Protein AF-0000000083276091 (afdb_homodimer)

Sequence (208 aa):
MHLFKDAKLWWRSRYIDIQEERCPIDIWDVLKKELRSQLFSENVEILARRKLRELKHNGNIREYVKQFARLMLDIRDMLEKDKVFCFVEGLKPWAKTKLYEQRVMHLFKDAKLWWRSRYIDIQEERCPIDIWDVLKKELRSQLFSENVEILARRKLRELKHNGNIREYVKQFARLMLDIRDMLEKDKVFCFVEGLKPWAKTKLYEQRV

Secondary structure (DSSP, 8-state):
--TT--HHHHHHHHHHHHHTT-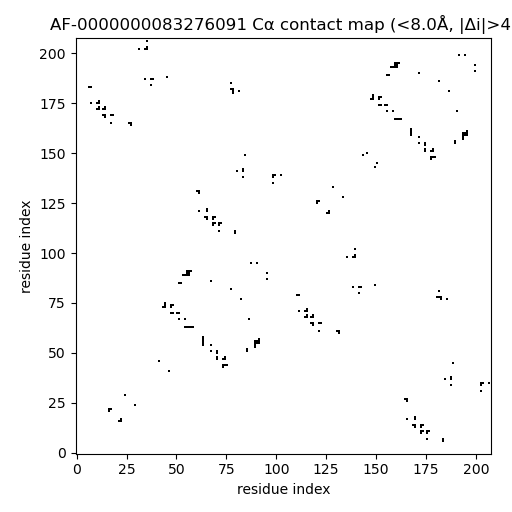--S-HHHHHHHHHHHH---S-HHHHHHHHHHH----S-HHHHHHHHHHHHHH--S--HHHHHHHHHHHS-HHHHHHHHHTT-/------HHHHHHHHHHHHHTT---S-HHHHHHHHHHTT---S-HHHHHHHHHHH----S-HHHHHHHHHHHHHH--S--HHHHHHHHHHHS-HHHHHHHHHTT-

Solvent-accessible surface area (backbone atoms only — not comparable to full-atom values): 12077 Å² total; per-residue (Å²): 130,79,75,78,57,59,66,77,46,49,40,47,52,49,31,52,32,56,74,64,68,61,56,83,57,61,64,62,63,56,46,44,58,59,45,50,76,61,56,60,72,88,40,73,43,54,56,36,51,50,50,50,73,66,46,59,47,82,71,56,63,66,58,38,52,42,53,51,18,53,41,54,70,54,45,84,83,73,54,64,70,56,53,50,49,49,54,55,70,20,42,39,70,71,59,45,48,53,53,58,52,66,72,104,130,79,74,80,55,60,69,75,48,49,40,49,52,49,31,52,32,56,73,65,67,62,56,85,57,62,63,61,62,55,46,44,60,60,44,52,76,61,56,61,70,88,39,72,43,55,54,34,51,52,52,51,72,66,44,60,47,83,72,57,64,68,58,38,52,41,54,50,18,54,40,53,69,53,44,84,85,72,55,64,70,57,53,50,49,49,54,57,70,21,42,38,68,70,60,44,49,52,53,59,52,67,71,103

Foldseek 3Di:
DPVVPPPPCVVVVVVVCVVVVVPPDDPVVVVVVVVVVVPDPPDLLVVLVVCLQVQADDDDPVVSVVSLVVSVVSHDDDDPVVSVVSSLVRYDPVVNCVVVVVVD/DPVVPDPVVVVVVVVVCVVVVVPPDDPVVVVCVNVVVVPDPPDLLVVLVVCLQVQADDDDVVVSVVSLVVSPVSHDDDDPVVSVVSSLVRYDPVVNCVVVVVVD

Radius of gyration: 18.94 Å; Cα contacts (8 Å, |Δi|>4): 144; chains: 2; bounding box: 36×56×44 Å

pLDDT: mean 80.2, std 14.57, range [27.88, 96.19]

Structure (mmCIF, N/CA/C/O backbone):
data_AF-0000000083276091-model_v1
#
loop_
_entity.id
_entity.type
_entity.pdbx_description
1 polymer 'Retrotransposon gag domain-containing protein'
#
loop_
_atom_site.group_PDB
_atom_site.id
_atom_site.type_symbol
_atom_site.label_atom_id
_atom_site.label_alt_id
_atom_site.label_comp_id
_atom_site.label_asym_id
_atom_site.label_entity_id
_atom_site.label_seq_id
_atom_site.pdbx_PDB_ins_code
_atom_site.Cartn_x
_atom_site.Cartn_y
_atom_site.Cartn_z
_atom_site.occupancy
_atom_site.B_iso_or_equiv
_atom_site.auth_seq_id
_atom_site.auth_comp_id
_atom_site.auth_asym_id
_atom_site.auth_atom_id
_atom_site.pdbx_PDB_model_num
ATOM 1 N N . MET A 1 1 ? 7.602 29.906 -8.688 1 28.53 1 MET A N 1
ATOM 2 C CA . MET A 1 1 ? 8.156 28.828 -7.875 1 28.53 1 MET A CA 1
ATOM 3 C C . MET A 1 1 ? 7.188 27.656 -7.789 1 28.53 1 MET A C 1
ATOM 5 O O . MET A 1 1 ? 6.027 27.828 -7.414 1 28.53 1 MET A O 1
ATOM 9 N N . HIS A 1 2 ? 7.074 26.844 -8.852 1 35.31 2 HIS A N 1
ATOM 10 C CA . HIS A 1 2 ? 6.223 25.688 -9.125 1 35.31 2 HIS A CA 1
ATOM 11 C C . HIS A 1 2 ? 6.238 24.719 -7.957 1 35.31 2 HIS A C 1
ATOM 13 O O . HIS A 1 2 ? 7.215 23.984 -7.762 1 35.31 2 HIS A O 1
ATOM 19 N N . LEU A 1 3 ? 5.836 25.078 -6.832 1 37.75 3 LEU A N 1
ATOM 20 C CA . LEU A 1 3 ? 5.707 24.469 -5.508 1 37.75 3 LEU A CA 1
ATOM 21 C C . LEU A 1 3 ? 5.148 23.062 -5.602 1 37.75 3 LEU A C 1
ATOM 23 O O . LEU A 1 3 ? 4.812 22.453 -4.586 1 37.75 3 LEU A O 1
ATOM 27 N N . PHE A 1 4 ? 4.605 22.875 -6.781 1 40.19 4 PHE A N 1
ATOM 28 C CA . PHE A 1 4 ? 4.047 21.531 -6.801 1 40.19 4 PHE A CA 1
ATOM 29 C C . PHE A 1 4 ? 5.133 20.484 -6.551 1 40.19 4 PHE A C 1
ATOM 31 O O . PHE A 1 4 ? 4.984 19.328 -6.93 1 40.19 4 PHE A O 1
ATOM 38 N N . LYS A 1 5 ? 6.426 20.891 -6.488 1 47.75 5 LYS A N 1
ATOM 39 C CA . LYS A 1 5 ? 7.629 20.062 -6.547 1 47.75 5 LYS A CA 1
ATOM 40 C C . LYS A 1 5 ? 7.43 18.75 -5.805 1 47.75 5 LYS A C 1
ATOM 42 O O . LYS A 1 5 ? 6.5 18.609 -5.008 1 47.75 5 LYS A O 1
ATOM 47 N N . ASP A 1 6 ? 8.453 17.906 -5.09 1 54.75 6 ASP A N 1
ATOM 48 C CA . ASP A 1 6 ? 8.625 16.469 -4.867 1 54.75 6 ASP A CA 1
ATOM 49 C C . ASP A 1 6 ? 7.742 15.984 -3.713 1 54.75 6 ASP A C 1
ATOM 51 O O . ASP A 1 6 ? 8.055 16.219 -2.545 1 54.75 6 ASP A O 1
ATOM 55 N N . ALA A 1 7 ? 6.383 15.938 -4.137 1 58.5 7 ALA A N 1
ATOM 56 C CA . ALA A 1 7 ? 5.508 15.273 -3.18 1 58.5 7 ALA A CA 1
ATOM 57 C C . ALA A 1 7 ? 6.312 14.43 -2.193 1 58.5 7 ALA A C 1
ATOM 59 O O . ALA A 1 7 ? 5.992 14.383 -1.003 1 58.5 7 ALA A O 1
ATOM 60 N N . LYS A 1 8 ? 7.387 13.883 -2.715 1 62.12 8 LYS A N 1
ATOM 61 C CA . LYS A 1 8 ? 8.305 13.117 -1.868 1 62.12 8 LYS A CA 1
ATOM 62 C C . LYS A 1 8 ? 8.844 13.984 -0.731 1 62.12 8 LYS A C 1
ATOM 64 O O . LYS A 1 8 ? 8.977 13.516 0.401 1 62.12 8 LYS A O 1
ATOM 69 N N . LEU A 1 9 ? 8.891 15.258 -1.11 1 70.19 9 LEU A N 1
ATOM 70 C CA . LEU A 1 9 ? 9.578 16.109 -0.153 1 70.19 9 LEU A CA 1
ATOM 71 C C . LEU A 1 9 ? 8.594 16.766 0.806 1 70.19 9 LEU A C 1
ATOM 73 O O . LEU A 1 9 ? 8.969 17.188 1.898 1 70.19 9 LEU A O 1
ATOM 77 N N . TRP A 1 10 ? 7.426 16.609 0.404 1 78.31 10 TRP A N 1
ATOM 78 C CA . TRP A 1 10 ? 6.43 17.266 1.239 1 78.31 10 TRP A CA 1
ATOM 79 C C . TRP A 1 10 ? 6.355 16.625 2.619 1 78.31 10 TRP A C 1
ATOM 81 O O . TRP A 1 10 ? 6.414 17.312 3.639 1 78.31 10 TRP A O 1
ATOM 91 N N . TRP A 1 11 ? 6.312 15.383 2.6 1 82.44 11 TRP A N 1
ATOM 92 C CA . TRP A 1 11 ? 6.172 14.68 3.869 1 82.44 11 TRP A CA 1
ATOM 93 C C . TRP A 1 11 ? 7.402 14.883 4.746 1 82.44 11 TRP A C 1
ATOM 95 O O . TRP A 1 11 ? 7.289 15.023 5.965 1 82.44 11 TRP A O 1
ATOM 105 N N . ARG A 1 12 ? 8.461 14.891 4.082 1 82.12 12 ARG A N 1
ATOM 106 C CA . ARG A 1 12 ? 9.695 15.117 4.82 1 82.12 12 ARG A CA 1
ATOM 107 C C . ARG A 1 12 ? 9.711 16.5 5.453 1 82.12 12 ARG A C 1
ATOM 109 O O . ARG A 1 12 ? 10.094 16.656 6.613 1 82.12 12 ARG A O 1
ATOM 116 N N . SER A 1 13 ? 9.406 17.438 4.676 1 82.56 13 SER A N 1
ATOM 117 C CA . SER A 1 13 ? 9.367 18.812 5.168 1 82.56 13 SER A CA 1
ATOM 118 C C . SER A 1 13 ? 8.375 18.969 6.32 1 82.56 13 SER A C 1
ATOM 120 O O . SER A 1 13 ? 8.648 19.672 7.289 1 82.56 13 SER A O 1
ATOM 122 N N . ARG A 1 14 ? 7.301 18.281 6.199 1 80.94 14 ARG A N 1
ATOM 123 C CA . ARG A 1 14 ? 6.293 18.359 7.25 1 80.94 14 ARG A CA 1
ATOM 124 C C . ARG A 1 14 ? 6.812 17.734 8.547 1 80.94 14 ARG A C 1
ATOM 126 O O . ARG A 1 14 ? 6.566 18.266 9.633 1 80.94 14 ARG A O 1
ATOM 133 N N . TYR A 1 15 ? 7.543 16.734 8.406 1 80.94 15 TYR A N 1
ATOM 134 C CA . TYR A 1 15 ? 8.125 16.094 9.578 1 80.94 15 TYR A CA 1
ATOM 135 C C . TYR A 1 15 ? 9.055 17.047 10.312 1 80.94 15 TYR A C 1
ATOM 137 O O . TYR A 1 15 ? 8.984 17.172 11.539 1 80.94 15 TYR A O 1
ATOM 145 N N . ILE A 1 16 ? 9.828 17.641 9.578 1 83.19 16 ILE A N 1
ATOM 146 C CA . ILE A 1 16 ? 10.789 18.578 10.164 1 83.19 16 ILE A CA 1
ATOM 147 C C . ILE A 1 16 ? 10.039 19.734 10.828 1 83.19 16 ILE A C 1
ATOM 149 O O . ILE A 1 16 ? 10.375 20.125 11.945 1 83.19 16 ILE A O 1
ATOM 153 N N . ASP A 1 17 ? 9.055 20.172 10.148 1 82.62 17 ASP A N 1
ATOM 154 C CA . ASP A 1 17 ? 8.273 21.281 10.688 1 82.62 17 ASP A CA 1
ATOM 155 C C . ASP A 1 17 ? 7.605 20.891 12.008 1 82.62 17 ASP A C 1
ATOM 157 O O . ASP A 1 17 ? 7.57 21.688 12.953 1 82.62 17 ASP A O 1
ATOM 161 N N . ILE A 1 18 ? 7.074 19.797 12.07 1 81 18 ILE A N 1
ATOM 162 C CA . ILE A 1 18 ? 6.391 19.328 13.266 1 81 18 ILE A CA 1
ATOM 163 C C . ILE A 1 18 ? 7.406 19.094 14.383 1 81 18 ILE A C 1
ATOM 165 O O . ILE A 1 18 ? 7.164 19.469 15.531 1 81 18 ILE A O 1
ATOM 169 N N . GLN A 1 19 ? 8.5 18.531 14.023 1 82.12 19 GLN A N 1
ATOM 170 C CA . GLN A 1 19 ? 9.555 18.25 15 1 82.12 19 GLN A CA 1
ATOM 171 C C . GLN A 1 19 ? 10.094 19.547 15.602 1 82.12 19 GLN A C 1
ATOM 173 O O . GLN A 1 19 ? 10.398 19.609 16.797 1 82.12 19 GLN A O 1
ATOM 178 N N . GLU A 1 20 ? 10.125 20.453 14.812 1 84.88 20 GLU A N 1
ATOM 179 C CA . GLU A 1 20 ? 10.695 21.719 15.242 1 84.88 20 GLU A CA 1
ATOM 180 C C . GLU A 1 20 ? 9.609 22.656 15.773 1 84.88 20 GLU A C 1
ATOM 182 O O . GLU A 1 20 ? 9.891 23.812 16.094 1 84.88 20 GLU A O 1
ATOM 187 N N . GLU A 1 21 ? 8.375 22.188 15.93 1 77.19 21 GLU A N 1
ATOM 188 C CA . GLU A 1 21 ? 7.238 22.969 16.406 1 77.19 21 GLU A CA 1
ATOM 189 C C . GLU A 1 21 ? 7.074 24.25 15.594 1 77.19 21 GLU A C 1
ATOM 191 O O . GLU A 1 21 ? 6.734 25.297 16.156 1 77.19 21 GLU A O 1
ATOM 196 N N . ARG A 1 22 ? 7.441 24.203 14.477 1 72.25 22 ARG A N 1
ATOM 197 C CA . ARG A 1 22 ? 7.375 25.359 13.602 1 72.25 22 ARG A CA 1
ATOM 198 C C . ARG A 1 22 ? 6.004 25.469 12.938 1 72.25 22 ARG A C 1
ATOM 200 O O . ARG A 1 22 ? 5.77 26.359 12.125 1 72.25 22 ARG A O 1
ATOM 207 N N . CYS A 1 23 ? 5.207 24.562 13.211 1 63.22 23 CYS A N 1
ATOM 208 C CA . CYS A 1 23 ? 3.936 24.625 12.492 1 63.22 23 CYS A CA 1
ATOM 209 C C . CYS A 1 23 ? 2.9 25.406 13.297 1 63.22 23 CYS A C 1
ATOM 211 O O . CYS A 1 23 ? 2.23 24.844 14.164 1 63.22 23 CYS A O 1
ATOM 213 N N . PRO A 1 24 ? 3.02 26.734 13.047 1 61.84 24 PRO A N 1
ATOM 214 C CA . PRO A 1 24 ? 2.039 27.547 13.766 1 61.84 24 PRO A CA 1
ATOM 215 C C . PRO A 1 24 ? 0.602 27.25 13.336 1 61.84 24 PRO A C 1
ATOM 217 O O . PRO A 1 24 ? -0.334 27.469 14.109 1 61.84 24 PRO A O 1
ATOM 220 N N . ILE A 1 25 ? 0.439 26.984 12.125 1 62.62 25 ILE A N 1
ATOM 221 C CA . ILE A 1 25 ? -0.887 26.719 11.578 1 62.62 25 ILE A CA 1
ATOM 222 C C . ILE A 1 25 ? -1.302 25.281 11.891 1 62.62 25 ILE A C 1
ATOM 224 O O . ILE A 1 25 ? -0.451 24.406 12.039 1 62.62 25 ILE A O 1
ATOM 228 N N . ASP A 1 26 ? -2.549 25.172 12.016 1 76.38 26 ASP A N 1
ATOM 229 C CA . ASP A 1 26 ? -3.111 23.844 12.25 1 76.38 26 ASP A CA 1
ATOM 230 C C . ASP A 1 26 ? -2.691 22.875 11.148 1 76.38 26 ASP A C 1
ATOM 232 O O . ASP A 1 26 ? -2.973 23.094 9.977 1 76.38 26 ASP A O 1
ATOM 236 N N . ILE A 1 27 ? -1.752 22.094 11.469 1 76.38 27 ILE A N 1
ATOM 237 C CA . ILE A 1 27 ? -1.191 21.094 10.578 1 76.38 27 ILE A CA 1
ATOM 238 C C . ILE A 1 27 ? -2.309 20.453 9.758 1 76.38 27 ILE A C 1
ATOM 240 O O . ILE A 1 27 ? -2.125 20.125 8.586 1 76.38 27 ILE A O 1
ATOM 244 N N . TRP A 1 28 ? -3.475 20.453 10.328 1 79.81 28 TRP A N 1
ATOM 245 C CA . TRP A 1 28 ? -4.59 19.797 9.648 1 79.81 28 TRP A CA 1
ATOM 246 C C . TRP A 1 28 ? -5.066 20.641 8.469 1 79.81 28 TRP A C 1
ATOM 248 O O . TRP A 1 28 ? -5.379 20.094 7.402 1 79.81 28 TRP A O 1
ATOM 258 N N . ASP A 1 29 ? -5.066 21.828 8.664 1 80.19 29 ASP A N 1
ATOM 259 C CA . ASP A 1 29 ? -5.523 22.703 7.59 1 80.19 29 ASP A CA 1
ATOM 260 C C . ASP A 1 29 ? -4.566 22.656 6.402 1 80.19 29 ASP A C 1
ATOM 262 O O . ASP A 1 29 ? -5 22.656 5.25 1 80.19 29 ASP A O 1
ATOM 266 N N . VAL A 1 30 ? -3.355 22.594 6.734 1 78.31 30 VAL A N 1
ATOM 267 C CA . VAL A 1 30 ? -2.334 22.516 5.695 1 78.31 30 VAL A CA 1
ATOM 268 C C . VAL A 1 30 ? -2.418 21.156 4.988 1 78.31 30 VAL A C 1
ATOM 270 O O . VAL A 1 30 ? -2.35 21.094 3.76 1 78.31 30 VAL A O 1
ATOM 273 N N . LEU A 1 31 ? -2.584 20.203 5.75 1 81.12 31 LEU A N 1
ATOM 274 C CA . LEU A 1 31 ? -2.674 18.859 5.211 1 81.12 31 LEU A CA 1
ATOM 275 C C . LEU A 1 31 ? -3.898 18.703 4.316 1 81.12 31 LEU A C 1
ATOM 277 O O . LEU A 1 31 ? -3.814 18.125 3.232 1 81.12 31 LEU A O 1
ATOM 281 N N . LYS A 1 32 ? -4.977 19.188 4.758 1 81.25 32 LYS A N 1
ATOM 282 C CA . LYS A 1 32 ? -6.207 19.109 3.975 1 81.25 32 LYS A CA 1
ATOM 283 C C . LYS A 1 32 ? -6.008 19.688 2.576 1 81.25 32 LYS A C 1
ATOM 285 O O . LYS A 1 32 ? -6.43 19.078 1.586 1 81.25 32 LYS A O 1
ATOM 290 N N . LYS A 1 33 ? -5.406 20.781 2.543 1 78.5 33 LYS A N 1
ATOM 291 C CA . LYS A 1 33 ? -5.184 21.469 1.273 1 78.5 33 LYS A CA 1
ATOM 292 C C . LYS A 1 33 ? -4.309 20.625 0.343 1 78.5 33 LYS A C 1
ATOM 294 O O . LYS A 1 33 ? -4.594 20.516 -0.851 1 78.5 33 LYS A O 1
ATOM 299 N N . GLU A 1 34 ? -3.289 20.078 0.942 1 76.38 34 GLU A N 1
ATOM 300 C CA . GLU A 1 34 ? -2.365 19.266 0.15 1 76.38 34 GLU A CA 1
ATOM 301 C C . GLU A 1 34 ? -3.033 17.984 -0.343 1 76.38 34 GLU A C 1
ATOM 303 O O . GLU A 1 34 ? -2.814 17.562 -1.48 1 76.38 34 GLU A O 1
ATOM 308 N N . LEU A 1 35 ? -3.832 17.391 0.491 1 82.31 35 LEU A N 1
ATOM 309 C CA . LEU A 1 35 ? -4.477 16.125 0.164 1 82.31 35 LEU A CA 1
ATOM 310 C C . LEU A 1 35 ? -5.59 16.328 -0.859 1 82.31 35 LEU A C 1
ATOM 312 O O . LEU A 1 35 ? -5.812 15.477 -1.72 1 82.31 35 LEU A O 1
ATOM 316 N N . ARG A 1 36 ? -6.199 17.391 -0.774 1 75.56 36 ARG A N 1
ATOM 317 C CA . ARG A 1 36 ? -7.309 17.672 -1.678 1 75.56 36 ARG A CA 1
ATOM 318 C C . ARG A 1 36 ? -6.84 17.703 -3.129 1 75.56 36 ARG A C 1
ATOM 320 O O . ARG A 1 36 ? -7.555 17.25 -4.027 1 75.56 36 ARG A O 1
ATOM 327 N N . SER A 1 37 ? -5.77 18.188 -3.219 1 71.56 37 SER A N 1
ATOM 328 C CA . SER A 1 37 ? -5.242 18.312 -4.574 1 71.56 37 SER A CA 1
ATOM 329 C C . SER A 1 37 ? -4.902 16.953 -5.16 1 71.56 37 SER A C 1
ATOM 331 O O . SER A 1 37 ? -4.824 16.797 -6.379 1 71.56 37 SER A O 1
ATOM 333 N N . GLN A 1 38 ? -4.695 16.125 -4.25 1 71 38 GLN A N 1
ATOM 334 C CA . GLN A 1 38 ? -4.289 14.789 -4.699 1 71 38 GLN A CA 1
ATOM 335 C C . GLN A 1 38 ? -5.465 13.812 -4.668 1 71 38 GLN A C 1
ATOM 337 O O . GLN A 1 38 ? -5.422 12.766 -5.312 1 71 38 GLN A O 1
ATOM 342 N N . LEU A 1 39 ? -6.41 14.18 -3.713 1 66.5 39 LEU A N 1
ATOM 343 C CA . LEU A 1 39 ? -7.523 13.258 -3.525 1 66.5 39 LEU A CA 1
ATOM 344 C C . LEU A 1 39 ? -8.297 13.07 -4.828 1 66.5 39 LEU A C 1
ATOM 346 O O . LEU A 1 39 ? -8.695 14.039 -5.469 1 66.5 39 LEU A O 1
ATOM 350 N N . PHE A 1 40 ? -7.941 12.023 -5.344 1 57.62 40 PHE A N 1
ATOM 351 C CA . PHE A 1 40 ? -8.578 11.594 -6.582 1 57.62 40 PHE A CA 1
ATOM 352 C C . PHE A 1 40 ? -10.047 11.273 -6.352 1 57.62 40 PHE A C 1
ATOM 354 O O . PHE A 1 40 ? -10.438 10.867 -5.254 1 57.62 40 PHE A O 1
ATOM 361 N N . SER A 1 41 ? -10.891 11.844 -7.125 1 59.12 41 SER A N 1
ATOM 362 C CA . SER A 1 41 ? -12.266 11.344 -7.129 1 59.12 41 SER A CA 1
ATOM 363 C C . SER A 1 41 ? -12.312 9.844 -6.867 1 59.12 41 SER A C 1
ATOM 365 O O . SER A 1 41 ? -11.414 9.109 -7.277 1 59.12 41 SER A O 1
ATOM 367 N N . GLU A 1 42 ? -12.977 9.562 -5.742 1 60.59 42 GLU A N 1
ATOM 368 C CA . GLU A 1 42 ? -13.258 8.148 -5.508 1 60.59 42 GLU A CA 1
ATOM 369 C C . GLU A 1 42 ? -13.547 7.414 -6.816 1 60.59 42 GLU A C 1
ATOM 371 O O . GLU A 1 42 ? -14.523 7.727 -7.508 1 60.59 42 GLU A O 1
ATOM 376 N N . ASN A 1 43 ? -12.5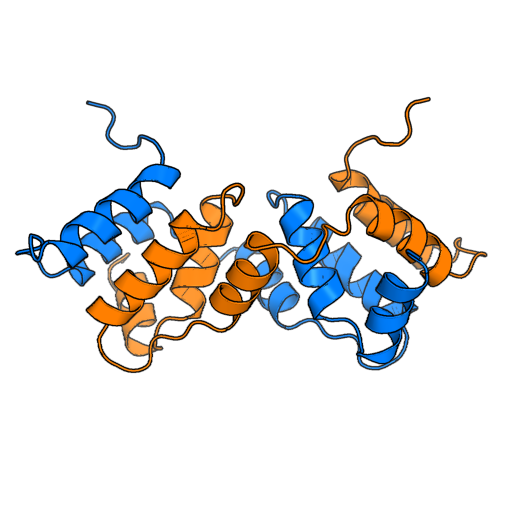62 6.934 -7.449 1 74.94 43 ASN A N 1
ATOM 377 C CA . ASN A 1 43 ? -12.773 6.227 -8.711 1 74.94 43 ASN A CA 1
ATOM 378 C C . ASN A 1 43 ? -12.477 4.734 -8.57 1 74.94 43 ASN A C 1
ATOM 380 O O . ASN A 1 43 ? -12.289 4.234 -7.461 1 74.94 43 ASN A O 1
ATOM 384 N N . VAL A 1 44 ? -12.68 4.105 -9.477 1 78.25 44 VAL A N 1
ATOM 385 C CA . VAL A 1 44 ? -12.492 2.666 -9.633 1 78.25 44 VAL A CA 1
ATOM 386 C C . VAL A 1 44 ? -11.133 2.256 -9.062 1 78.25 44 VAL A C 1
ATOM 388 O O . VAL A 1 44 ? -11.008 1.197 -8.445 1 78.25 44 VAL A O 1
ATOM 391 N N . GLU A 1 45 ? -10.266 3.158 -9.016 1 84.62 45 GLU A N 1
ATOM 392 C CA . GLU A 1 45 ? -8.914 2.816 -8.586 1 84.62 45 GLU A CA 1
ATOM 393 C C . GLU A 1 45 ? -8.805 2.812 -7.062 1 84.62 45 GLU A C 1
ATOM 395 O O . GLU A 1 45 ? -8.117 1.961 -6.488 1 84.62 45 GLU A O 1
ATOM 400 N N . ILE A 1 46 ? -9.539 3.734 -6.414 1 85.44 46 ILE A N 1
ATOM 401 C CA . ILE A 1 46 ? -9.492 3.805 -4.957 1 85.44 46 ILE A CA 1
ATOM 402 C C . ILE A 1 46 ? -10.172 2.576 -4.359 1 85.44 46 ILE A C 1
ATOM 404 O O . ILE A 1 46 ? -9.656 1.979 -3.406 1 85.44 46 ILE A O 1
ATOM 408 N N . LEU A 1 47 ? -11.242 2.223 -4.98 1 89.5 47 LEU A N 1
ATOM 409 C CA . LEU A 1 47 ? -11.945 1.025 -4.523 1 89.5 47 LEU A CA 1
ATOM 410 C C . LEU A 1 47 ? -11.07 -0.215 -4.707 1 89.5 47 LEU A C 1
ATOM 412 O O . LEU A 1 47 ? -11.031 -1.082 -3.83 1 89.5 47 LEU A O 1
ATOM 416 N N . ALA A 1 48 ? -10.406 -0.286 -5.781 1 93.31 48 ALA A N 1
ATOM 417 C CA . ALA A 1 48 ? -9.523 -1.419 -6.047 1 93.31 48 ALA A CA 1
ATOM 418 C C . ALA A 1 48 ? -8.383 -1.474 -5.035 1 93.31 48 ALA A C 1
ATOM 420 O O . ALA A 1 48 ? -7.992 -2.555 -4.586 1 93.31 48 ALA A O 1
ATOM 421 N N . ARG A 1 49 ? -7.828 -0.323 -4.676 1 93.25 49 ARG A N 1
ATOM 422 C CA . ARG A 1 49 ? -6.754 -0.262 -3.689 1 93.25 49 ARG A CA 1
ATOM 423 C C . ARG A 1 49 ? -7.246 -0.723 -2.32 1 93.25 49 ARG A C 1
ATOM 425 O O . ARG A 1 49 ? -6.52 -1.406 -1.594 1 93.25 49 ARG A O 1
ATOM 432 N N . ARG A 1 50 ? -8.5 -0.376 -2.012 1 93.12 50 ARG A N 1
ATOM 433 C CA . ARG A 1 50 ? -9.078 -0.837 -0.756 1 93.12 50 ARG A CA 1
ATOM 434 C C . ARG A 1 50 ? -9.25 -2.354 -0.754 1 93.12 50 ARG A C 1
ATOM 436 O O . ARG A 1 50 ? -8.914 -3.018 0.23 1 93.12 50 ARG A O 1
ATOM 443 N N . LYS A 1 51 ? -9.734 -2.846 -1.848 1 95.69 51 LYS A N 1
ATOM 444 C CA . LYS A 1 51 ? -9.891 -4.289 -1.979 1 95.69 51 LYS A CA 1
ATOM 445 C C . LYS A 1 51 ? -8.547 -5 -1.885 1 95.69 51 LYS A C 1
ATOM 447 O O . LYS A 1 51 ? -8.445 -6.07 -1.284 1 95.69 51 LYS A O 1
ATOM 452 N N . LEU A 1 52 ? -7.539 -4.344 -2.418 1 96.19 52 LEU 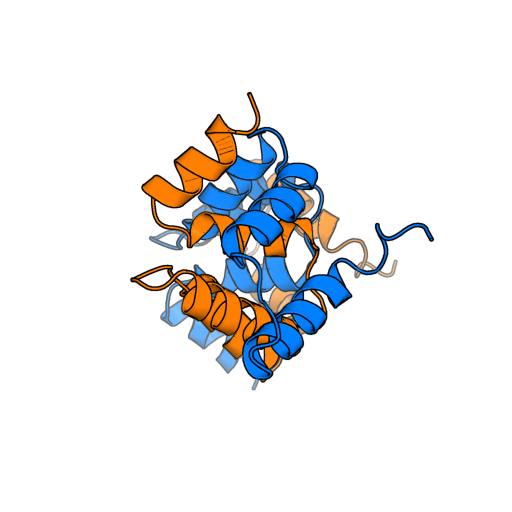A N 1
ATOM 453 C CA . LEU A 1 52 ? -6.191 -4.902 -2.369 1 96.19 52 LEU A CA 1
ATOM 454 C C . LEU A 1 52 ? -5.684 -4.973 -0.933 1 96.19 52 LEU A C 1
ATOM 456 O O . LEU A 1 52 ? -5.117 -5.988 -0.519 1 96.19 52 LEU A O 1
ATOM 460 N N . ARG A 1 53 ? -5.914 -3.963 -0.266 1 93.25 53 ARG A N 1
ATOM 461 C CA . ARG A 1 53 ? -5.465 -3.889 1.12 1 93.25 53 ARG A CA 1
ATOM 462 C C . ARG A 1 53 ? -6.148 -4.949 1.975 1 93.25 53 ARG A C 1
ATOM 464 O O . ARG A 1 53 ? -5.547 -5.48 2.912 1 93.25 53 ARG A O 1
ATOM 471 N N . GLU A 1 54 ? -7.34 -5.266 1.627 1 94.44 54 GLU A N 1
ATOM 472 C CA . GLU A 1 54 ? -8.133 -6.184 2.434 1 94.44 54 GLU A CA 1
ATOM 473 C C . GLU A 1 54 ? -7.98 -7.621 1.946 1 94.44 54 GLU A C 1
ATOM 475 O O . GLU A 1 54 ? -8.406 -8.562 2.619 1 94.44 54 GLU A O 1
ATOM 480 N N . LEU A 1 55 ? -7.43 -7.844 0.816 1 96.19 55 LEU A N 1
ATOM 481 C CA . LEU A 1 55 ? -7.324 -9.164 0.201 1 96.19 55 LEU A CA 1
ATOM 482 C C . LEU A 1 55 ? -6.457 -10.086 1.048 1 96.19 55 LEU A C 1
ATOM 484 O O . LEU A 1 55 ? -5.355 -9.719 1.457 1 96.19 55 LEU A O 1
ATOM 488 N N . LYS A 1 56 ? -6.984 -11.258 1.334 1 96.19 56 LYS A N 1
ATOM 489 C CA . LYS A 1 56 ? -6.273 -12.273 2.111 1 96.19 56 LYS A CA 1
ATOM 490 C C . LYS A 1 56 ? -6.387 -13.648 1.461 1 96.19 56 LYS A C 1
ATOM 492 O O . LYS A 1 56 ? -7.41 -13.969 0.851 1 96.19 56 LYS A O 1
ATOM 497 N N . HIS A 1 57 ? -5.32 -14.352 1.709 1 94.81 57 HIS A N 1
ATOM 498 C CA . HIS A 1 57 ? -5.32 -15.75 1.302 1 94.81 57 HIS A CA 1
ATOM 499 C C . HIS A 1 57 ? -6.125 -16.609 2.273 1 94.81 57 HIS A C 1
ATOM 501 O O . HIS A 1 57 ? -5.648 -16.922 3.363 1 94.81 57 HIS A O 1
ATOM 507 N N . ASN A 1 58 ? -7.289 -16.969 2.078 1 88.38 58 ASN A N 1
ATOM 508 C CA . ASN A 1 58 ? -8.156 -17.703 2.984 1 88.38 58 ASN A CA 1
ATOM 509 C C . ASN A 1 58 ? -8.297 -19.172 2.549 1 88.38 58 ASN A C 1
ATOM 511 O O . ASN A 1 58 ? -8.82 -20 3.299 1 88.38 58 ASN A O 1
ATOM 515 N N . GLY A 1 59 ? -7.863 -19.688 1.482 1 80.62 59 GLY A N 1
ATOM 516 C CA . GLY A 1 59 ? -8.039 -21.062 1.051 1 80.62 59 GLY A CA 1
ATOM 517 C C . GLY A 1 59 ? -7.168 -21.438 -0.134 1 80.62 59 GLY A C 1
ATOM 518 O O . GLY A 1 59 ? -5.945 -21.531 -0.004 1 80.62 59 GLY A O 1
ATOM 519 N N . ASN A 1 60 ? -7.766 -21.391 -1.131 1 86.38 60 ASN A N 1
ATOM 520 C CA . ASN A 1 60 ? -7.137 -21.797 -2.381 1 86.38 60 ASN A CA 1
ATOM 521 C C . ASN A 1 60 ? -6.195 -20.719 -2.916 1 86.38 60 ASN A C 1
ATOM 523 O O . ASN A 1 60 ? -6.609 -19.594 -3.139 1 86.38 60 ASN A O 1
ATOM 527 N N . ILE A 1 61 ? -4.93 -21.094 -3.006 1 87.44 61 ILE A N 1
ATOM 528 C CA . ILE A 1 61 ? -3.91 -20.156 -3.475 1 87.44 61 ILE A CA 1
ATOM 529 C C . ILE A 1 61 ? -4.246 -19.703 -4.891 1 87.44 61 ILE A C 1
ATOM 531 O O . ILE A 1 61 ? -3.99 -18.547 -5.25 1 87.44 61 ILE A O 1
ATOM 535 N N . ARG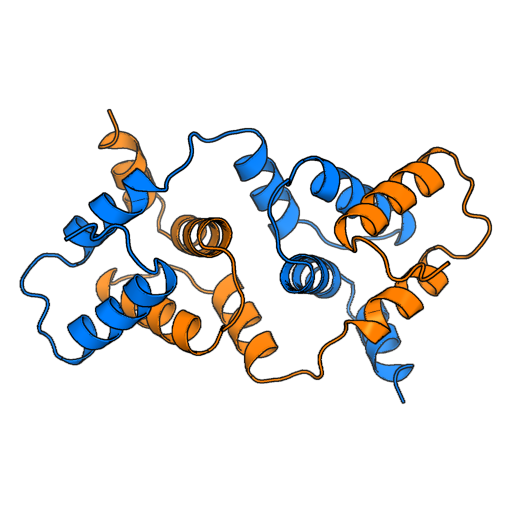 A 1 62 ? -4.789 -20.594 -5.648 1 86.12 62 ARG A N 1
ATOM 536 C CA . ARG A 1 62 ? -5.148 -20.234 -7.02 1 86.12 62 ARG A CA 1
ATOM 537 C C . ARG A 1 62 ? -6.172 -19.109 -7.051 1 86.12 62 ARG A C 1
ATOM 539 O O . ARG A 1 62 ? -6.051 -18.172 -7.844 1 86.12 62 ARG A O 1
ATOM 546 N N . GLU A 1 63 ? -7.137 -19.203 -6.172 1 90.38 63 GLU A N 1
ATOM 547 C CA . GLU A 1 63 ? -8.164 -18.172 -6.098 1 90.38 63 GLU A CA 1
ATOM 548 C C . GLU A 1 63 ? -7.578 -16.844 -5.609 1 90.38 63 GLU A C 1
ATOM 550 O O . GLU A 1 63 ? -7.945 -15.781 -6.105 1 90.38 63 GLU A O 1
ATOM 555 N N . TYR A 1 64 ? -6.738 -16.938 -4.68 1 93.88 64 TYR A N 1
ATOM 556 C CA . TYR A 1 64 ? -6.074 -15.75 -4.152 1 93.88 64 TYR A CA 1
ATOM 557 C C . TYR A 1 64 ? -5.289 -15.031 -5.246 1 93.88 64 TYR A C 1
ATOM 559 O O . TYR A 1 64 ? -5.391 -13.812 -5.398 1 93.88 64 TYR A O 1
ATOM 567 N N . VAL A 1 65 ? -4.516 -15.797 -5.988 1 91.12 65 VAL A N 1
ATOM 568 C CA . VAL A 1 65 ? -3.703 -15.25 -7.066 1 91.12 65 VAL A CA 1
ATOM 569 C C . VAL A 1 65 ? -4.605 -14.609 -8.117 1 91.12 65 VAL A C 1
ATOM 571 O O . VAL A 1 65 ? -4.309 -13.531 -8.633 1 91.12 65 VAL A O 1
ATOM 574 N N . LYS A 1 66 ? -5.695 -15.281 -8.344 1 90.75 66 LYS A N 1
ATOM 575 C CA . LYS A 1 66 ? -6.645 -14.781 -9.336 1 90.75 66 LYS A CA 1
ATOM 576 C C . LYS A 1 66 ? -7.227 -13.438 -8.914 1 90.75 66 LYS A C 1
ATOM 578 O O . LYS A 1 66 ? -7.301 -12.508 -9.711 1 90.75 66 LYS A O 1
ATOM 583 N N . GLN A 1 67 ? -7.629 -13.336 -7.73 1 93.62 67 GLN A N 1
ATOM 584 C CA . GLN A 1 67 ? -8.195 -12.102 -7.211 1 93.62 67 GLN A CA 1
ATOM 585 C C . GLN A 1 67 ? -7.164 -10.977 -7.23 1 93.62 67 GLN A C 1
ATOM 587 O O . GLN A 1 67 ? -7.477 -9.844 -7.613 1 93.62 67 GLN A O 1
ATOM 592 N N . PHE A 1 68 ? -6.004 -11.328 -6.793 1 94.94 68 PHE A N 1
ATOM 593 C CA . PHE A 1 68 ? -4.934 -10.344 -6.797 1 94.94 68 PHE A CA 1
ATOM 594 C C . PHE A 1 68 ? -4.676 -9.828 -8.211 1 94.94 68 PHE A C 1
ATOM 596 O O . PHE A 1 68 ? -4.609 -8.617 -8.438 1 94.94 68 PHE A O 1
ATOM 603 N N . ALA A 1 69 ? -4.555 -10.695 -9.164 1 91.38 69 ALA A N 1
ATOM 604 C CA . ALA A 1 69 ? -4.281 -10.344 -10.555 1 91.38 69 ALA A CA 1
ATOM 605 C C . ALA A 1 69 ? -5.391 -9.469 -11.125 1 91.38 69 ALA A C 1
ATOM 607 O O . ALA A 1 69 ? -5.125 -8.539 -11.898 1 91.38 69 ALA A O 1
ATOM 608 N N . ARG A 1 70 ? -6.57 -9.758 -10.781 1 92.88 70 ARG A N 1
ATOM 609 C CA . ARG A 1 70 ? -7.703 -8.945 -11.219 1 92.88 70 ARG A CA 1
ATOM 610 C C . ARG A 1 70 ? -7.586 -7.52 -10.703 1 92.88 70 ARG A C 1
ATOM 612 O O . ARG A 1 70 ? -7.816 -6.562 -11.445 1 92.88 70 ARG A O 1
ATOM 619 N N . LEU A 1 71 ? -7.246 -7.406 -9.469 1 94.25 71 LEU A N 1
ATOM 620 C CA . LEU A 1 71 ? -7.086 -6.082 -8.875 1 94.25 71 LEU A CA 1
ATOM 621 C C . LEU A 1 71 ? -5.965 -5.312 -9.562 1 94.25 71 LEU A C 1
ATOM 623 O O . LEU A 1 71 ? -6.047 -4.09 -9.711 1 94.25 71 LEU A O 1
ATOM 627 N N . MET A 1 72 ? -4.918 -6.016 -10.008 1 92.38 72 MET A N 1
ATOM 628 C CA . MET A 1 72 ? -3.799 -5.371 -10.695 1 92.38 72 MET A CA 1
ATOM 629 C C . MET A 1 72 ? -4.234 -4.809 -12.039 1 92.38 72 MET A C 1
ATOM 631 O O . MET A 1 72 ? -3.615 -3.881 -12.562 1 92.38 72 MET A O 1
ATOM 635 N N . LEU A 1 73 ? -5.301 -5.336 -12.586 1 88.75 73 LEU A N 1
ATOM 636 C CA . LEU A 1 73 ? -5.844 -4.812 -13.836 1 88.75 73 LEU A CA 1
ATOM 637 C C . LEU A 1 73 ? -6.508 -3.461 -13.617 1 88.75 73 LEU A C 1
ATOM 639 O O . LEU A 1 73 ? -6.516 -2.613 -14.516 1 88.75 73 LEU A O 1
ATOM 643 N N . ASP A 1 74 ? -6.992 -3.264 -12.445 1 89.44 74 ASP A N 1
ATOM 644 C CA . ASP A 1 74 ? -7.758 -2.062 -12.125 1 89.44 74 ASP A CA 1
ATOM 645 C C . ASP A 1 74 ? -6.848 -0.958 -11.594 1 89.44 74 ASP A C 1
ATOM 647 O O . ASP A 1 74 ? -7.211 0.219 -11.617 1 89.44 74 ASP A O 1
ATOM 651 N N . ILE A 1 75 ? -5.738 -1.377 -11.125 1 90.06 75 ILE A N 1
ATOM 652 C CA . ILE A 1 75 ? -4.797 -0.413 -10.562 1 90.06 75 ILE A CA 1
ATOM 653 C C . ILE A 1 75 ? -3.703 -0.109 -11.586 1 90.06 75 ILE A C 1
ATOM 655 O O . ILE A 1 75 ? -2.885 -0.974 -11.906 1 90.06 75 ILE A O 1
ATOM 659 N N . ARG A 1 76 ? -3.705 1.051 -12.062 1 81.75 76 ARG A N 1
ATOM 660 C CA . ARG A 1 76 ? -2.873 1.391 -13.211 1 81.75 76 ARG A CA 1
ATOM 661 C C . ARG A 1 76 ? -1.49 1.855 -12.766 1 81.75 76 ARG A C 1
ATOM 663 O O . ARG A 1 76 ? -0.512 1.696 -13.5 1 81.75 76 ARG A O 1
ATOM 670 N N . ASP A 1 77 ? -1.449 2.469 -11.664 1 86.19 77 ASP A N 1
ATOM 671 C CA . ASP A 1 77 ? -0.184 3.068 -11.242 1 86.19 77 ASP A CA 1
ATOM 672 C C . ASP A 1 77 ? 0.218 2.59 -9.852 1 86.19 77 ASP A C 1
ATOM 674 O O . ASP A 1 77 ? -0.205 3.166 -8.844 1 86.19 77 ASP A O 1
ATOM 678 N N . MET A 1 78 ? 0.987 1.525 -9.758 1 90.56 78 MET A N 1
ATOM 679 C CA . MET A 1 78 ? 1.562 0.999 -8.523 1 90.56 78 MET A CA 1
ATOM 680 C C . MET A 1 78 ? 2.926 0.369 -8.789 1 90.56 78 MET A C 1
ATOM 682 O O . MET A 1 78 ? 3.104 -0.356 -9.766 1 90.56 78 MET A O 1
ATOM 686 N N . LEU A 1 79 ? 3.793 0.703 -7.918 1 88.5 79 LEU A N 1
ATOM 687 C CA . LEU A 1 79 ? 5.133 0.15 -8.078 1 88.5 79 LEU A CA 1
ATOM 688 C C . LEU A 1 79 ? 5.137 -1.352 -7.816 1 88.5 79 LEU A C 1
ATOM 690 O O . LEU A 1 79 ? 4.414 -1.835 -6.945 1 88.5 79 LEU A O 1
ATOM 694 N N . GLU A 1 80 ? 5.996 -2.055 -8.492 1 85 80 GLU A N 1
ATOM 695 C CA . GLU A 1 80 ? 6.09 -3.506 -8.359 1 85 80 GLU A CA 1
ATOM 696 C C . GLU A 1 80 ? 6.398 -3.906 -6.918 1 85 80 GLU A C 1
ATOM 698 O O . GLU A 1 80 ? 5.84 -4.875 -6.402 1 85 80 GLU A O 1
ATOM 703 N N . LYS A 1 81 ? 7.273 -3.119 -6.293 1 86.19 81 LYS A N 1
ATOM 704 C CA . LYS A 1 81 ? 7.633 -3.414 -4.906 1 86.19 81 LYS A CA 1
ATOM 705 C C . LYS A 1 81 ? 6.406 -3.369 -4 1 86.19 81 LYS A C 1
ATOM 707 O O . LYS A 1 81 ? 6.266 -4.195 -3.096 1 86.19 81 LYS A O 1
ATOM 712 N N . ASP A 1 82 ? 5.5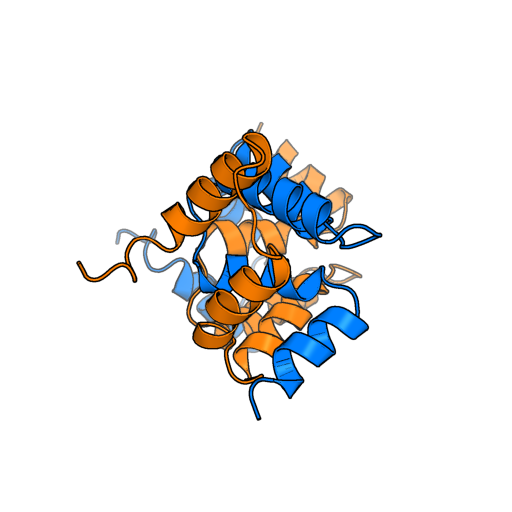47 -2.484 -4.277 1 91 82 ASP A N 1
ATOM 713 C CA . ASP A 1 82 ? 4.332 -2.361 -3.475 1 91 82 ASP A CA 1
ATOM 714 C C . ASP A 1 82 ? 3.342 -3.475 -3.803 1 91 82 ASP A C 1
ATOM 716 O O . ASP A 1 82 ? 2.65 -3.979 -2.916 1 91 82 ASP A O 1
ATOM 720 N N . LYS A 1 83 ? 3.232 -3.809 -5.082 1 91.19 83 LYS A N 1
ATOM 721 C CA . LYS A 1 83 ? 2.391 -4.938 -5.469 1 91.19 83 LYS A CA 1
ATOM 722 C C . LYS A 1 83 ? 2.82 -6.215 -4.754 1 91.19 83 LYS A C 1
ATOM 724 O O . LYS A 1 83 ? 1.987 -6.918 -4.176 1 91.19 83 LYS A O 1
ATOM 729 N N . VAL A 1 84 ? 4.086 -6.449 -4.766 1 89.19 84 VAL A N 1
ATOM 730 C CA . VAL A 1 84 ? 4.641 -7.652 -4.156 1 89.19 84 VAL A CA 1
ATOM 731 C C . VAL A 1 84 ? 4.426 -7.613 -2.645 1 89.19 84 VAL A C 1
ATOM 733 O O . VAL A 1 84 ? 4.043 -8.617 -2.041 1 89.19 84 VAL A O 1
ATOM 736 N N . PHE A 1 85 ? 4.648 -6.504 -2.051 1 90.62 85 PHE A N 1
ATOM 737 C CA . PHE A 1 85 ? 4.434 -6.352 -0.617 1 90.62 85 PHE A CA 1
ATOM 738 C C . PHE A 1 85 ? 3 -6.711 -0.243 1 90.62 85 PHE A C 1
ATOM 740 O O . PHE A 1 85 ? 2.773 -7.516 0.661 1 90.62 85 PHE A O 1
ATOM 747 N N . CYS A 1 86 ? 2.051 -6.145 -0.972 1 93.88 86 CYS A N 1
ATOM 748 C CA . CYS A 1 86 ? 0.644 -6.402 -0.687 1 93.88 86 CYS A CA 1
ATOM 749 C C . CYS A 1 86 ? 0.309 -7.875 -0.885 1 93.88 86 CYS A C 1
ATOM 751 O O . CYS A 1 86 ? -0.437 -8.461 -0.095 1 93.88 86 CYS A O 1
ATOM 753 N N . PHE A 1 87 ? 0.849 -8.453 -1.926 1 93.19 87 PHE A N 1
ATOM 754 C CA . PHE A 1 87 ? 0.597 -9.859 -2.205 1 93.19 87 PHE A CA 1
ATOM 755 C C . PHE A 1 87 ? 1.104 -10.742 -1.067 1 93.19 87 PHE A C 1
ATOM 757 O O . PHE A 1 87 ? 0.374 -11.594 -0.56 1 93.19 87 PHE A O 1
ATOM 764 N N . VAL A 1 88 ? 2.307 -10.484 -0.611 1 91.75 88 VAL A N 1
ATOM 765 C CA . VAL A 1 88 ? 2.965 -11.312 0.391 1 91.75 88 VAL A CA 1
ATOM 766 C C . VAL A 1 88 ? 2.279 -11.133 1.744 1 91.75 88 VAL A C 1
ATOM 768 O O . VAL A 1 88 ? 2.084 -12.102 2.484 1 91.75 88 VAL A O 1
ATOM 771 N N . GLU A 1 89 ? 1.882 -9.953 2.006 1 91.88 89 GLU A N 1
ATOM 772 C CA . GLU A 1 89 ? 1.239 -9.672 3.285 1 91.88 89 GLU A CA 1
ATOM 773 C C . GLU A 1 89 ? -0.102 -10.391 3.4 1 91.88 89 GLU A C 1
ATOM 775 O O . GLU A 1 89 ? -0.549 -10.703 4.504 1 91.88 89 GLU A O 1
ATOM 780 N N . GLY A 1 90 ? -0.719 -10.664 2.289 1 94.69 90 GLY A N 1
ATOM 781 C CA . GLY A 1 90 ? -2.01 -11.328 2.295 1 94.69 90 GLY A CA 1
ATOM 782 C C . GLY A 1 90 ? -1.896 -12.844 2.379 1 94.69 90 GLY A C 1
ATOM 783 O O . GLY A 1 90 ? -2.891 -13.531 2.615 1 94.69 90 GLY A O 1
ATOM 784 N N . LEU A 1 91 ? -0.717 -13.367 2.225 1 92.56 91 LEU A N 1
ATOM 785 C CA . LEU A 1 91 ? -0.51 -14.812 2.215 1 92.56 91 LEU A CA 1
ATOM 786 C C . LEU A 1 91 ? -0.686 -15.391 3.613 1 92.56 91 LEU A C 1
ATOM 788 O O . LEU A 1 91 ? -0.345 -14.75 4.609 1 92.56 91 LEU A O 1
ATOM 792 N N . LYS A 1 92 ? -1.11 -16.594 3.615 1 91.94 92 LYS A N 1
ATOM 793 C CA . LYS A 1 92 ? -1.116 -17.344 4.863 1 91.94 92 LYS A CA 1
ATOM 794 C C . LYS A 1 92 ? 0.301 -17.547 5.391 1 91.94 92 LYS A C 1
ATOM 796 O O . LYS A 1 92 ? 1.256 -17.609 4.613 1 91.94 92 LYS A O 1
ATOM 801 N N . PRO A 1 93 ? 0.37 -17.75 6.688 1 89.56 93 PRO A N 1
ATOM 802 C CA . PRO A 1 93 ? 1.698 -17.891 7.293 1 89.56 93 PRO A CA 1
ATOM 803 C C . PRO A 1 93 ? 2.516 -19.016 6.68 1 89.56 93 PRO A C 1
ATOM 805 O O . PRO A 1 93 ? 3.713 -18.859 6.43 1 89.56 93 PRO A O 1
ATOM 808 N N . TRP A 1 94 ? 1.887 -20.172 6.445 1 85.5 94 TRP A N 1
ATOM 809 C CA . TRP A 1 94 ? 2.629 -21.297 5.898 1 85.5 94 TRP A CA 1
ATOM 810 C C . TRP A 1 94 ? 3.172 -20.969 4.512 1 85.5 94 TRP A C 1
ATOM 812 O O . TRP A 1 94 ? 4.266 -21.406 4.148 1 85.5 94 TRP A O 1
ATOM 822 N N . ALA A 1 95 ? 2.396 -20.25 3.693 1 85.75 95 ALA A N 1
ATOM 823 C CA . ALA A 1 95 ? 2.816 -19.875 2.346 1 85.75 95 ALA A CA 1
ATOM 824 C C . ALA A 1 95 ? 3.965 -18.875 2.385 1 85.75 95 ALA A C 1
ATOM 826 O O . ALA A 1 95 ? 4.895 -18.953 1.576 1 85.75 95 ALA A O 1
ATOM 827 N N . LYS A 1 96 ? 3.945 -18 3.326 1 85.38 96 LYS A N 1
ATOM 828 C CA . LYS A 1 96 ? 5.027 -17.047 3.504 1 85.38 96 LYS A CA 1
ATOM 829 C C . LYS A 1 96 ? 6.332 -17.75 3.865 1 85.38 96 LYS A C 1
ATOM 831 O O . LYS A 1 96 ? 7.391 -17.422 3.322 1 85.38 96 LYS A O 1
ATOM 836 N N . THR A 1 97 ? 6.168 -18.609 4.82 1 84.25 97 THR A N 1
ATOM 837 C CA . THR A 1 97 ? 7.332 -19.375 5.262 1 84.25 97 THR A CA 1
ATOM 838 C C . THR A 1 97 ? 7.98 -20.109 4.09 1 84.25 97 THR A C 1
ATOM 840 O O . THR A 1 97 ? 9.203 -20.125 3.965 1 84.25 97 THR A O 1
ATOM 843 N N . LYS A 1 98 ? 7.172 -20.672 3.264 1 80.62 98 LYS A N 1
ATOM 844 C CA . LYS A 1 98 ? 7.672 -21.391 2.104 1 80.62 98 LYS A CA 1
ATOM 845 C C . LYS A 1 98 ? 8.383 -20.469 1.127 1 80.62 98 LYS A C 1
ATOM 847 O O . LYS A 1 98 ? 9.344 -20.859 0.466 1 80.62 98 LYS A O 1
ATOM 852 N N . LEU A 1 99 ? 7.797 -19.312 1.072 1 80 99 LEU A N 1
ATOM 853 C CA . LEU A 1 99 ? 8.406 -18.312 0.203 1 80 99 LEU A CA 1
ATOM 854 C C . LEU A 1 99 ? 9.805 -17.953 0.69 1 80 99 LEU A C 1
ATOM 856 O O . LEU A 1 99 ? 10.727 -17.797 -0.116 1 80 99 LEU A O 1
ATOM 860 N N . TYR A 1 100 ? 10.008 -17.812 1.948 1 75.31 100 TYR A N 1
ATOM 861 C CA . TYR A 1 100 ? 11.281 -17.375 2.518 1 75.31 100 TYR A CA 1
ATOM 862 C C . TYR A 1 100 ? 12.227 -18.547 2.705 1 75.31 100 TYR A C 1
ATOM 864 O O . TYR A 1 100 ? 13.453 -18.375 2.699 1 75.31 100 TYR A O 1
ATOM 872 N N . GLU A 1 101 ? 11.758 -19.688 3.086 1 71.44 101 GLU A N 1
ATOM 873 C CA . GLU A 1 101 ? 12.594 -20.875 3.273 1 71.44 101 GLU A CA 1
ATOM 874 C C . GLU A 1 101 ? 13.281 -21.266 1.973 1 71.44 101 GLU A C 1
ATOM 876 O O . GLU A 1 101 ? 14.438 -21.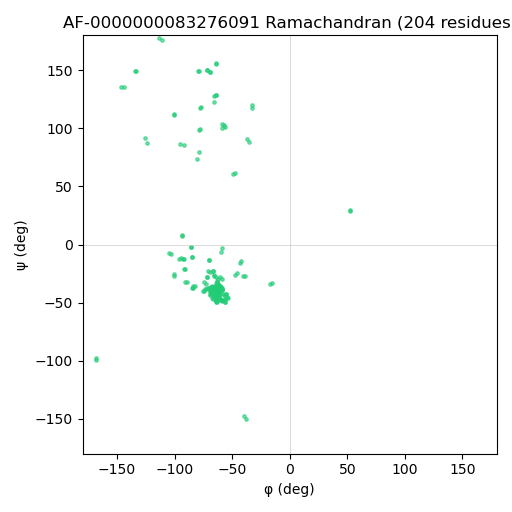703 1.982 1 71.44 101 GLU A O 1
ATOM 881 N N . GLN A 1 102 ? 12.523 -21.281 0.958 1 60.97 102 GLN A N 1
ATOM 882 C CA . GLN A 1 102 ? 13.148 -21.766 -0.271 1 60.97 102 GLN A CA 1
ATOM 883 C C . GLN A 1 102 ? 14.18 -20.781 -0.793 1 60.97 102 GLN A C 1
ATOM 885 O O . GLN A 1 102 ? 14.875 -21.047 -1.774 1 60.97 102 GLN A O 1
ATOM 890 N N . ARG A 1 103 ? 14.172 -19.625 -0.278 1 55.81 103 ARG A N 1
ATOM 891 C CA . ARG A 1 103 ? 15.281 -18.734 -0.634 1 55.81 103 ARG A CA 1
ATOM 892 C C . ARG A 1 103 ? 16.609 -19.312 -0.157 1 55.81 103 ARG A C 1
ATOM 894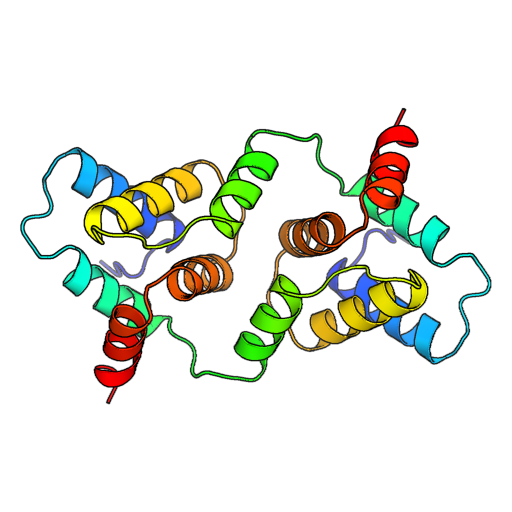 O O . ARG A 1 103 ? 17.672 -18.938 -0.665 1 55.81 103 ARG A O 1
ATOM 901 N N . VAL A 1 104 ? 16.641 -20.109 0.977 1 45.44 104 VAL A N 1
ATOM 902 C CA . VAL A 1 104 ? 17.906 -20.688 1.428 1 45.44 104 VAL A CA 1
ATOM 903 C C . VAL A 1 104 ? 18.188 -21.984 0.654 1 45.44 104 VAL A C 1
ATOM 905 O O . VAL A 1 104 ? 17.281 -22.781 0.422 1 45.44 104 VAL A O 1
ATOM 908 N N . MET B 1 1 ? 15.195 -13.102 -25.5 1 27.88 1 MET B N 1
ATOM 909 C CA . MET B 1 1 ? 13.922 -12.469 -25.172 1 27.88 1 MET B CA 1
ATOM 910 C C . MET B 1 1 ? 13.805 -12.242 -23.672 1 27.88 1 MET B C 1
ATOM 912 O O . MET B 1 1 ? 13.992 -13.164 -22.875 1 27.88 1 MET B O 1
ATOM 916 N N . HIS B 1 2 ? 14.445 -11.203 -23.125 1 35.06 2 HIS B N 1
ATOM 917 C CA . HIS B 1 2 ? 14.594 -10.719 -21.75 1 35.06 2 HIS B CA 1
ATOM 918 C C . HIS B 1 2 ? 13.242 -10.633 -21.047 1 35.06 2 HIS B C 1
ATOM 920 O O . HIS B 1 2 ? 12.445 -9.734 -21.328 1 35.06 2 HIS B O 1
ATOM 926 N N . LEU B 1 3 ? 12.562 -11.648 -20.906 1 37.72 3 LEU B N 1
ATOM 927 C CA . LEU B 1 3 ? 11.266 -11.969 -20.312 1 37.72 3 LEU B CA 1
ATOM 928 C C . LEU B 1 3 ? 11.094 -11.25 -18.969 1 37.72 3 LEU B C 1
ATOM 930 O O . LEU B 1 3 ? 10.148 -11.539 -18.234 1 37.72 3 LEU B O 1
ATOM 934 N N . PHE B 1 4 ? 12.234 -10.773 -18.531 1 40.62 4 PHE B N 1
ATOM 935 C CA . PHE B 1 4 ? 12 -10.141 -17.234 1 40.62 4 PHE B CA 1
ATOM 936 C C . PHE B 1 4 ? 10.977 -9.023 -17.359 1 40.62 4 PHE B C 1
ATOM 938 O O . PHE B 1 4 ? 11 -8.062 -16.578 1 40.62 4 PHE B O 1
ATOM 945 N N . LYS B 1 5 ? 10.469 -8.688 -18.562 1 46.97 5 LYS B N 1
ATOM 946 C CA . LYS B 1 5 ? 9.812 -7.449 -18.969 1 46.97 5 LYS B CA 1
ATOM 947 C C . LYS B 1 5 ? 8.891 -6.926 -17.875 1 46.97 5 LYS B C 1
ATOM 949 O O . LYS B 1 5 ? 8.578 -7.648 -16.922 1 46.97 5 LYS B O 1
ATOM 954 N N . ASP B 1 6 ? 7.621 -6.172 -18.062 1 54.81 6 ASP B N 1
ATOM 955 C CA . ASP B 1 6 ? 6.891 -5.195 -17.266 1 54.81 6 ASP B CA 1
ATOM 956 C C . ASP B 1 6 ? 6.098 -5.875 -16.156 1 54.81 6 ASP B C 1
ATOM 958 O O . ASP B 1 6 ? 5.184 -6.656 -16.422 1 54.81 6 ASP B O 1
ATOM 962 N N . ALA B 1 7 ? 6.93 -6.191 -15.062 1 58.53 7 ALA B N 1
ATOM 963 C CA . ALA B 1 7 ? 6.254 -6.641 -13.852 1 58.53 7 ALA B CA 1
ATOM 964 C C . ALA B 1 7 ? 4.766 -6.316 -13.898 1 58.53 7 ALA B C 1
ATOM 966 O O . ALA B 1 7 ? 3.936 -7.121 -13.469 1 58.53 7 ALA B O 1
ATOM 967 N N . LYS B 1 8 ? 4.457 -5.215 -14.539 1 61.88 8 LYS B N 1
ATOM 968 C CA . LYS B 1 8 ? 3.066 -4.816 -14.734 1 61.88 8 LYS B CA 1
ATOM 969 C C . LYS B 1 8 ? 2.297 -5.871 -15.523 1 61.88 8 LYS B C 1
ATOM 971 O O . LYS B 1 8 ? 1.137 -6.16 -15.219 1 61.88 8 LYS B O 1
ATOM 976 N N . LEU B 1 9 ? 3.107 -6.547 -16.328 1 69.88 9 LEU B N 1
ATOM 977 C CA . LEU B 1 9 ? 2.412 -7.43 -17.25 1 69.88 9 LEU B CA 1
ATOM 978 C C . LEU B 1 9 ? 2.35 -8.852 -16.703 1 69.88 9 LEU B C 1
ATOM 980 O O . LEU B 1 9 ? 1.493 -9.641 -17.109 1 69.88 9 LEU B O 1
ATOM 984 N N . TRP B 1 10 ? 3.107 -8.977 -15.734 1 78.44 10 TRP B N 1
ATOM 985 C CA . TRP B 1 10 ? 3.146 -10.336 -15.203 1 78.44 10 TRP B CA 1
ATOM 986 C C . TRP B 1 10 ? 1.81 -10.719 -14.578 1 78.44 10 TRP B C 1
ATOM 988 O O . TRP B 1 10 ? 1.252 -11.773 -14.883 1 78.44 10 TRP B O 1
ATOM 998 N N . TRP B 1 11 ? 1.326 -9.852 -13.828 1 82.75 11 TRP B N 1
ATOM 999 C CA . TRP B 1 11 ? 0.081 -10.156 -13.125 1 82.75 11 TRP B CA 1
ATOM 1000 C C . TRP B 1 11 ? -1.074 -10.305 -14.109 1 82.75 11 TRP B C 1
ATOM 1002 O O . TRP B 1 11 ? -1.941 -11.164 -13.938 1 82.75 11 TRP B O 1
ATOM 1012 N N . ARG B 1 12 ? -1.019 -9.484 -15.047 1 82.19 12 ARG B N 1
ATOM 1013 C CA . ARG B 1 12 ? -2.057 -9.562 -16.062 1 82.19 12 ARG B CA 1
ATOM 1014 C C . ARG B 1 12 ? -2.006 -10.898 -16.797 1 82.19 12 ARG B C 1
ATOM 1016 O O . ARG B 1 12 ? -3.041 -11.531 -17.031 1 82.19 12 ARG B O 1
ATOM 1023 N N . SER B 1 13 ? -0.855 -11.234 -17.219 1 82.5 13 SER B N 1
ATOM 1024 C CA . SER B 1 13 ? -0.672 -12.5 -17.922 1 82.5 13 SER B CA 1
ATOM 1025 C C . SER B 1 13 ? -1.102 -13.68 -17.047 1 82.5 13 SER B C 1
ATOM 1027 O O . SER B 1 13 ? -1.709 -14.633 -17.547 1 82.5 13 SER B O 1
ATOM 1029 N N . ARG B 1 14 ? -0.803 -13.578 -15.805 1 81.12 14 ARG B N 1
ATOM 1030 C CA . ARG B 1 14 ? -1.177 -14.656 -14.898 1 81.12 14 ARG B CA 1
ATOM 1031 C C . ARG B 1 14 ? -2.693 -14.766 -14.766 1 81.12 14 ARG B C 1
ATOM 1033 O O . ARG B 1 14 ? -3.24 -15.867 -14.727 1 81.12 14 ARG B O 1
ATOM 1040 N N . TYR B 1 15 ? -3.309 -13.664 -14.781 1 81.25 15 TYR B N 1
ATOM 1041 C CA . TYR B 1 15 ? -4.766 -13.656 -14.703 1 81.25 15 TYR B CA 1
ATOM 1042 C C . TYR B 1 15 ? -5.379 -14.383 -15.898 1 81.25 15 TYR B C 1
ATOM 1044 O O . TYR B 1 15 ? -6.277 -15.211 -15.734 1 81.25 15 TYR B O 1
ATOM 1052 N N . ILE B 1 16 ? -4.895 -14.055 -16.969 1 83.5 16 ILE B N 1
ATOM 1053 C CA . ILE B 1 16 ? -5.398 -14.656 -18.203 1 83.5 16 ILE B CA 1
ATOM 1054 C C . ILE B 1 16 ? -5.137 -16.156 -18.188 1 83.5 16 ILE B C 1
ATOM 1056 O O . ILE B 1 16 ? -6.016 -16.953 -18.531 1 83.5 16 ILE B O 1
ATOM 1060 N N . ASP B 1 17 ? -3.977 -16.469 -17.75 1 83.12 17 ASP B N 1
ATOM 1061 C CA . ASP B 1 17 ? -3.617 -17.891 -17.703 1 83.12 17 ASP B CA 1
ATOM 1062 C C . ASP B 1 17 ? -4.539 -18.656 -16.75 1 83.12 17 ASP B C 1
ATOM 1064 O O . ASP B 1 17 ?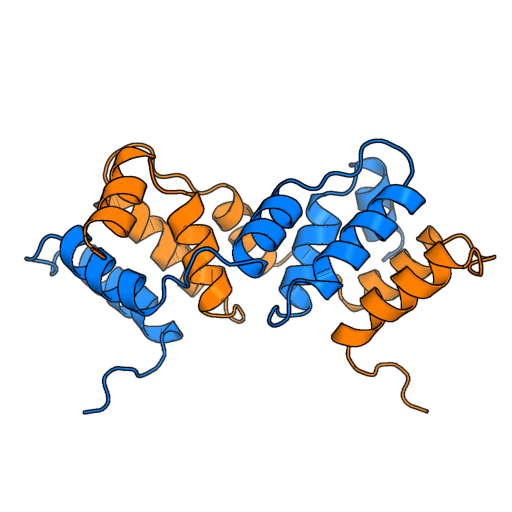 -4.953 -19.766 -17.047 1 83.12 17 ASP B O 1
ATOM 1068 N N . ILE B 1 18 ? -4.805 -18.141 -15.688 1 81.56 18 ILE B N 1
ATOM 1069 C CA . ILE B 1 18 ? -5.652 -18.781 -14.688 1 81.56 18 ILE B CA 1
ATOM 1070 C C . ILE B 1 18 ? -7.09 -18.859 -15.203 1 81.56 18 ILE B C 1
ATOM 1072 O O . ILE B 1 18 ? -7.754 -19.891 -15.062 1 81.56 18 ILE B O 1
ATOM 1076 N N . GLN B 1 19 ? -7.516 -17.812 -15.805 1 82.25 19 GLN B N 1
ATOM 1077 C CA . GLN B 1 19 ? -8.867 -17.766 -16.344 1 82.25 19 GLN B CA 1
ATOM 1078 C C . GLN B 1 19 ? -9.062 -18.797 -17.438 1 82.25 19 GLN B C 1
ATOM 1080 O O . GLN B 1 19 ? -10.133 -19.406 -17.547 1 82.25 19 GLN B O 1
ATOM 1085 N N . GLU B 1 20 ? -8.078 -18.969 -18.109 1 85.06 20 GLU B N 1
ATOM 1086 C CA . GLU B 1 20 ? -8.156 -19.875 -19.25 1 85.06 20 GLU B CA 1
ATOM 1087 C C . GLU B 1 20 ? -7.719 -21.281 -18.859 1 85.06 20 GLU B C 1
ATOM 1089 O O . GLU B 1 20 ? -7.617 -22.156 -19.719 1 85.06 20 GLU B O 1
ATOM 1094 N N . GLU B 1 21 ? -7.484 -21.562 -17.578 1 77.44 21 GLU B N 1
ATOM 1095 C CA . GLU B 1 21 ? -7.039 -22.844 -17.062 1 77.44 21 GLU B CA 1
ATOM 1096 C C . GLU B 1 21 ? -5.797 -23.328 -17.797 1 77.44 21 GLU B C 1
ATOM 1098 O O . GLU B 1 21 ? -5.648 -24.531 -18.062 1 77.44 21 GLU B O 1
ATOM 1103 N N . ARG B 1 22 ? -5.082 -22.469 -18.219 1 72.88 22 ARG B N 1
ATOM 1104 C CA . ARG B 1 22 ? -3.879 -22.797 -18.969 1 72.88 22 ARG B CA 1
ATOM 1105 C C . ARG B 1 22 ? -2.695 -23.062 -18.047 1 72.88 22 ARG B C 1
ATOM 1107 O O . ARG B 1 22 ? -1.579 -23.297 -18.516 1 72.88 22 ARG B O 1
ATOM 1114 N N . CYS B 1 23 ? -2.92 -22.922 -16.844 1 63.66 23 CYS B N 1
ATOM 1115 C CA . CYS B 1 23 ? -1.761 -23.078 -15.977 1 63.66 23 CYS B CA 1
ATOM 1116 C C . CYS B 1 23 ? -1.683 -24.5 -15.438 1 63.66 23 CYS B C 1
ATOM 1118 O O . CYS B 1 23 ? -2.324 -24.828 -14.438 1 63.66 23 CYS B O 1
ATOM 1120 N N . PRO B 1 24 ? -1.014 -25.297 -16.344 1 62.97 24 PRO B N 1
ATOM 1121 C CA . PRO B 1 24 ? -0.869 -26.672 -15.883 1 62.97 24 PRO B CA 1
ATOM 1122 C C . PRO B 1 24 ? -0.002 -26.797 -14.633 1 62.97 24 PRO B C 1
ATOM 1124 O O . PRO B 1 24 ? -0.146 -27.75 -13.867 1 62.97 24 PRO B O 1
ATOM 1127 N N . ILE B 1 25 ? 0.942 -25.984 -14.523 1 63.38 25 ILE B N 1
ATOM 1128 C CA . ILE B 1 25 ? 1.864 -26 -13.391 1 63.38 25 ILE B CA 1
ATOM 1129 C C . ILE B 1 25 ? 1.213 -25.344 -12.18 1 63.38 25 ILE B C 1
ATOM 1131 O O . ILE B 1 25 ? 0.372 -24.453 -12.328 1 63.38 25 ILE B O 1
ATOM 1135 N N . ASP B 1 26 ? 1.635 -25.844 -11.094 1 77.25 26 ASP B N 1
ATOM 1136 C CA . ASP B 1 26 ? 1.157 -25.266 -9.844 1 77.25 26 ASP B CA 1
ATOM 1137 C C . ASP B 1 26 ? 1.469 -23.766 -9.773 1 77.25 26 ASP B C 1
ATOM 1139 O O . ASP B 1 26 ? 2.633 -23.359 -9.852 1 77.25 26 ASP B O 1
ATOM 1143 N N . ILE B 1 27 ? 0.486 -23.016 -10.008 1 77.12 27 ILE B N 1
ATOM 1144 C CA . ILE B 1 27 ? 0.57 -21.562 -10.008 1 77.12 27 ILE B CA 1
ATOM 1145 C C . ILE B 1 27 ? 1.45 -21.094 -8.852 1 77.12 27 ILE B C 1
ATOM 1147 O O . ILE B 1 27 ? 2.197 -20.125 -8.984 1 77.12 27 ILE B O 1
ATOM 1151 N N . TRP B 1 28 ? 1.492 -21.891 -7.82 1 80.31 28 TRP B N 1
ATOM 1152 C CA . TRP B 1 28 ? 2.268 -21.5 -6.648 1 80.31 28 TRP B CA 1
ATOM 1153 C C . TRP B 1 28 ? 3.764 -21.609 -6.926 1 80.31 28 TRP B C 1
ATOM 1155 O O . TRP B 1 28 ? 4.543 -20.75 -6.512 1 80.31 28 TRP B O 1
ATOM 1165 N N . ASP B 1 29 ? 4.078 -22.562 -7.594 1 80.75 29 ASP B N 1
ATOM 1166 C CA . ASP B 1 29 ? 5.492 -22.766 -7.898 1 80.75 29 ASP B CA 1
ATOM 1167 C C . ASP B 1 29 ? 6.016 -21.656 -8.805 1 80.75 29 ASP B C 1
ATOM 1169 O O . ASP B 1 29 ? 7.141 -21.172 -8.633 1 80.75 29 ASP B O 1
ATOM 1173 N N . VAL B 1 30 ? 5.195 -21.297 -9.688 1 78.56 30 VAL B N 1
ATOM 1174 C CA . VAL B 1 30 ? 5.559 -20.234 -10.609 1 78.56 30 VAL B CA 1
ATOM 1175 C C . VAL B 1 30 ? 5.629 -18.906 -9.859 1 78.56 30 VAL B C 1
ATOM 1177 O O . VAL B 1 30 ? 6.562 -18.125 -10.055 1 78.56 30 VAL B O 1
ATOM 1180 N N . LEU B 1 31 ? 4.703 -18.734 -9.07 1 81.12 31 LEU B N 1
ATOM 1181 C CA . LEU B 1 31 ? 4.637 -17.5 -8.297 1 81.12 31 LEU B CA 1
ATOM 1182 C C . LEU B 1 31 ? 5.832 -17.375 -7.355 1 81.12 31 LEU B C 1
ATOM 1184 O O . LEU B 1 31 ? 6.438 -16.312 -7.246 1 81.12 31 LEU B O 1
ATOM 1188 N N . LYS B 1 32 ? 6.129 -18.422 -6.719 1 81.44 32 LYS B N 1
ATOM 1189 C CA . LYS B 1 32 ? 7.262 -18.422 -5.793 1 81.44 32 LYS B CA 1
ATOM 1190 C C . LYS B 1 32 ? 8.539 -17.953 -6.488 1 81.44 32 LYS B C 1
ATOM 1192 O O . LYS B 1 32 ? 9.281 -17.141 -5.941 1 81.44 32 LYS B O 1
ATOM 1197 N N . LYS B 1 33 ? 8.742 -18.453 -7.613 1 78.56 33 LYS B N 1
ATOM 1198 C CA . LYS B 1 33 ? 9.945 -18.125 -8.375 1 78.56 33 LYS B CA 1
ATOM 1199 C C . LYS B 1 33 ? 9.984 -16.641 -8.734 1 78.56 33 LYS B C 1
ATOM 1201 O O . LYS B 1 33 ? 11.023 -15.992 -8.625 1 78.56 33 LYS B O 1
ATOM 1206 N N . GLU B 1 34 ? 8.82 -16.172 -9.133 1 76.12 34 GLU B N 1
ATOM 1207 C CA . GLU B 1 34 ? 8.734 -14.766 -9.531 1 76.12 34 GLU B CA 1
ATOM 1208 C C . GLU B 1 34 ? 8.914 -13.836 -8.328 1 76.12 34 GLU B C 1
ATOM 1210 O O . GLU B 1 34 ? 9.539 -12.781 -8.438 1 76.12 34 GLU B O 1
ATOM 1215 N N . LEU B 1 35 ? 8.359 -14.234 -7.215 1 82.12 35 LEU B N 1
ATOM 1216 C CA . LEU B 1 35 ? 8.391 -13.406 -6.02 1 82.12 35 LEU B CA 1
ATOM 1217 C C . LEU B 1 35 ? 9.773 -13.422 -5.375 1 82.12 35 LEU B C 1
ATOM 1219 O O . LEU B 1 35 ? 10.211 -12.422 -4.801 1 82.12 35 LEU B O 1
ATOM 1223 N N . ARG B 1 36 ? 10.398 -14.469 -5.496 1 75 36 ARG B N 1
ATOM 1224 C CA . ARG B 1 36 ? 11.711 -14.625 -4.875 1 75 36 ARG B CA 1
ATOM 1225 C C . ARG B 1 36 ? 12.695 -13.586 -5.414 1 75 36 ARG B C 1
ATOM 1227 O O . ARG B 1 36 ? 13.523 -13.055 -4.664 1 75 36 ARG B O 1
ATOM 1234 N N . SER B 1 37 ? 12.531 -13.398 -6.566 1 70.5 37 SER B N 1
ATOM 1235 C CA . SER B 1 37 ? 13.461 -12.469 -7.195 1 70.5 37 SER B CA 1
ATOM 1236 C C . SER B 1 37 ? 13.195 -11.031 -6.734 1 70.5 37 SER B C 1
ATOM 1238 O O . SER B 1 37 ? 14.078 -10.18 -6.828 1 70.5 37 SER B O 1
ATOM 1240 N N . GLN B 1 38 ? 12.023 -10.906 -6.328 1 70.31 38 GLN B N 1
ATOM 1241 C CA . GLN B 1 38 ? 11.633 -9.555 -5.938 1 70.31 38 GLN B CA 1
ATOM 1242 C C . GLN B 1 38 ? 11.68 -9.391 -4.418 1 70.31 38 GLN B C 1
ATOM 1244 O O . GLN B 1 38 ? 11.695 -8.266 -3.912 1 70.31 38 GLN B O 1
ATOM 1249 N N . LEU B 1 39 ? 11.508 -10.625 -3.791 1 66.25 39 LEU B N 1
ATOM 1250 C CA . LEU B 1 39 ? 11.422 -10.562 -2.336 1 66.25 39 LEU B CA 1
ATOM 1251 C C . LEU B 1 39 ? 12.68 -9.938 -1.741 1 66.25 39 LEU B C 1
ATOM 1253 O O . LEU B 1 39 ? 13.797 -10.328 -2.084 1 66.25 39 LEU B O 1
ATOM 1257 N N . PHE B 1 40 ? 12.422 -8.773 -1.395 1 57.88 40 PHE B N 1
ATOM 1258 C CA . PHE B 1 40 ? 13.453 -7.965 -0.76 1 57.88 40 PHE B CA 1
ATOM 1259 C C . PHE B 1 40 ? 13.828 -8.531 0.604 1 57.88 40 PHE B C 1
ATOM 1261 O O . PHE B 1 40 ? 12.984 -9.125 1.286 1 57.88 40 PHE B O 1
ATOM 1268 N N . SER B 1 41 ? 15.023 -8.828 0.807 1 59.59 41 SER B N 1
ATOM 1269 C CA . SER B 1 41 ? 15.43 -9.047 2.191 1 59.59 41 SER B CA 1
ATOM 1270 C C . SER B 1 41 ? 14.648 -8.148 3.145 1 59.59 41 SER B C 1
ATOM 1272 O O . SER B 1 41 ? 14.297 -7.02 2.791 1 59.59 41 SER B O 1
ATOM 1274 N N . GLU B 1 42 ? 13.953 -8.867 4.031 1 61.16 42 GLU B N 1
ATOM 1275 C CA . GLU B 1 42 ? 13.344 -8.078 5.102 1 61.16 42 GLU B CA 1
ATOM 1276 C C . GLU B 1 42 ? 14.258 -6.934 5.535 1 61.16 42 GLU B C 1
ATOM 1278 O O . GLU B 1 42 ? 15.352 -7.172 6.051 1 61.16 42 GLU B O 1
ATOM 1283 N N . ASN B 1 43 ? 14.102 -5.832 4.93 1 75.19 43 ASN B N 1
ATOM 1284 C CA . ASN B 1 43 ? 14.93 -4.691 5.309 1 75.19 43 ASN B CA 1
ATOM 1285 C C . ASN B 1 43 ? 14.094 -3.576 5.934 1 75.19 43 ASN B C 1
ATOM 1287 O O . ASN B 1 43 ? 12.914 -3.77 6.23 1 75.19 43 ASN B O 1
ATOM 1291 N N . VAL B 1 44 ? 14.672 -2.664 6.289 1 78.5 44 VAL B N 1
ATOM 1292 C CA . VAL B 1 44 ? 14.133 -1.474 6.941 1 78.5 44 VAL B CA 1
ATOM 1293 C C . VAL B 1 44 ? 12.914 -0.968 6.168 1 78.5 44 VAL B C 1
ATOM 1295 O O . VAL B 1 44 ? 11.93 -0.528 6.766 1 78.5 44 VAL B O 1
ATOM 1298 N N . GLU B 1 45 ? 12.891 -1.258 4.949 1 84.56 45 GLU B N 1
ATOM 1299 C CA . GLU B 1 45 ? 11.812 -0.721 4.125 1 84.56 45 GLU B CA 1
ATOM 1300 C C . GLU B 1 45 ? 10.547 -1.562 4.25 1 84.56 45 GLU B C 1
ATOM 1302 O O . GLU B 1 45 ? 9.438 -1.024 4.285 1 84.56 45 GLU B O 1
ATOM 1307 N N . ILE B 1 46 ? 10.734 -2.883 4.391 1 85.38 46 ILE B N 1
ATOM 1308 C CA . ILE B 1 46 ? 9.578 -3.766 4.512 1 85.38 46 ILE B CA 1
ATOM 1309 C C . ILE B 1 46 ? 8.891 -3.537 5.859 1 85.38 46 ILE B C 1
ATOM 1311 O O . ILE B 1 46 ? 7.66 -3.469 5.934 1 85.38 46 ILE B O 1
ATOM 1315 N N . LEU B 1 47 ? 9.711 -3.365 6.832 1 89.44 47 LEU B N 1
ATOM 1316 C CA . LEU B 1 47 ? 9.164 -3.08 8.156 1 89.44 47 LEU B CA 1
ATOM 1317 C C . LEU B 1 47 ? 8.422 -1.75 8.156 1 89.44 47 LEU B C 1
ATOM 1319 O O . LEU B 1 47 ? 7.344 -1.639 8.758 1 89.44 47 LEU B O 1
ATOM 1323 N N . ALA B 1 48 ? 8.953 -0.799 7.512 1 93.25 48 ALA B N 1
ATOM 1324 C CA . ALA B 1 48 ? 8.312 0.511 7.434 1 93.25 48 ALA B CA 1
ATOM 1325 C C . ALA B 1 48 ? 6.98 0.426 6.695 1 93.25 48 ALA B C 1
ATOM 1327 O O . ALA B 1 48 ? 6.004 1.074 7.082 1 93.25 48 ALA B O 1
ATOM 1328 N N . ARG B 1 49 ? 6.93 -0.366 5.633 1 93.25 49 ARG B N 1
ATOM 1329 C CA . ARG B 1 49 ? 5.691 -0.546 4.879 1 93.25 49 ARG B CA 1
ATOM 1330 C C . ARG B 1 49 ? 4.625 -1.223 5.734 1 93.25 49 ARG B C 1
ATOM 1332 O O . ARG B 1 49 ? 3.447 -0.87 5.66 1 93.25 49 ARG B O 1
ATOM 1339 N N . ARG B 1 50 ? 5.07 -2.156 6.566 1 93.06 50 ARG B N 1
ATOM 1340 C CA . ARG B 1 50 ? 4.133 -2.805 7.48 1 93.06 50 ARG B CA 1
ATOM 1341 C C . ARG B 1 50 ? 3.584 -1.812 8.5 1 93.06 50 ARG B C 1
ATOM 1343 O O . ARG B 1 50 ? 2.381 -1.785 8.758 1 93.06 50 ARG B O 1
ATOM 1350 N N . LYS B 1 51 ? 4.469 -1.034 9.031 1 95.69 51 LYS B N 1
ATOM 1351 C CA . LYS B 1 51 ? 4.055 -0.008 9.984 1 95.69 51 LYS B CA 1
ATOM 1352 C C . LYS B 1 51 ? 3.096 0.988 9.336 1 95.69 51 LYS B C 1
ATOM 1354 O O . LYS B 1 51 ? 2.137 1.437 9.961 1 95.69 51 LYS B O 1
ATOM 1359 N N . LEU B 1 52 ? 3.344 1.252 8.07 1 96.12 52 LEU B N 1
ATOM 1360 C CA . LEU B 1 52 ? 2.484 2.168 7.324 1 96.12 52 LEU B CA 1
ATOM 1361 C C . LEU B 1 52 ? 1.084 1.589 7.16 1 96.12 52 LEU B C 1
ATOM 1363 O O . LEU B 1 52 ? 0.09 2.291 7.352 1 96.12 52 LEU B O 1
ATOM 1367 N N . ARG B 1 53 ? 1.064 0.393 6.848 1 93.25 53 ARG B N 1
ATOM 1368 C CA . ARG B 1 53 ? -0.211 -0.285 6.641 1 93.25 53 ARG B CA 1
ATOM 1369 C C . ARG B 1 53 ? -1.03 -0.319 7.926 1 93.25 53 ARG B C 1
ATOM 1371 O O . ARG B 1 53 ? -2.26 -0.246 7.887 1 93.25 53 ARG B O 1
ATOM 1378 N N . GLU B 1 54 ? -0.347 -0.391 9.008 1 94.5 54 GLU B N 1
ATOM 1379 C CA . GLU B 1 54 ? -1.019 -0.542 10.297 1 94.5 54 GLU B CA 1
ATOM 1380 C C . GLU B 1 54 ? -1.289 0.814 10.938 1 94.5 54 GLU B C 1
ATOM 1382 O O . GLU B 1 54 ? -2.025 0.903 11.922 1 94.5 54 GLU B O 1
ATOM 1387 N N . LEU B 1 55 ? -0.715 1.861 10.461 1 96.19 55 LEU B N 1
ATOM 1388 C CA . LEU B 1 55 ? -0.809 3.189 11.055 1 96.19 55 LEU B CA 1
ATOM 1389 C C . LEU B 1 55 ? -2.244 3.701 11.023 1 96.19 55 LEU B C 1
ATOM 1391 O O . LEU B 1 55 ? -2.898 3.66 9.977 1 96.19 55 LEU B O 1
ATOM 1395 N N . LYS B 1 56 ? -2.725 4.145 12.18 1 96.19 56 LYS B N 1
ATOM 1396 C CA . LYS B 1 56 ? -4.07 4.691 12.312 1 96.19 56 LYS B CA 1
ATOM 1397 C C . LYS B 1 56 ? -4.062 5.988 13.117 1 96.19 56 LYS B C 1
ATOM 1399 O O . LYS B 1 56 ? -3.256 6.148 14.039 1 96.19 56 LYS B O 1
ATOM 1404 N N . HIS B 1 57 ? -5.023 6.766 12.719 1 94.69 57 HIS B N 1
ATOM 1405 C CA . HIS B 1 57 ? -5.266 7.984 13.484 1 94.69 57 HIS B CA 1
ATOM 1406 C C . HIS B 1 57 ? -6.043 7.688 14.758 1 94.69 57 HIS B C 1
ATOM 1408 O O . HIS B 1 57 ? -7.254 7.473 14.719 1 94.69 57 HIS B O 1
ATOM 1414 N N . ASN B 1 58 ? -5.508 7.57 15.859 1 88.12 58 ASN B N 1
ATOM 1415 C CA . ASN B 1 58 ? -6.156 7.211 17.125 1 88.12 58 ASN B CA 1
ATOM 1416 C C . ASN B 1 58 ? -6.355 8.43 18.016 1 88.12 58 ASN B C 1
ATOM 1418 O O . ASN B 1 58 ? -7.078 8.359 19.016 1 88.12 58 ASN B O 1
ATOM 1422 N N . GLY B 1 59 ? -5.898 9.602 17.828 1 80.5 59 GLY B N 1
ATOM 1423 C CA . GLY B 1 59 ? -6.059 10.75 18.703 1 80.5 59 GLY B CA 1
ATOM 1424 C C . GLY B 1 59 ? -5.633 12.055 18.062 1 80.5 59 GLY B C 1
ATOM 1425 O O . GLY B 1 59 ? -6.309 12.57 17.172 1 80.5 59 GLY B O 1
ATOM 1426 N N . ASN B 1 60 ? -4.547 12.359 18.375 1 85.94 60 ASN B N 1
ATOM 1427 C CA . ASN B 1 60 ? -3.984 13.633 17.953 1 85.94 60 ASN B CA 1
ATOM 1428 C C . ASN B 1 60 ? -3.529 13.578 16.484 1 85.94 60 ASN B C 1
ATOM 1430 O O . ASN B 1 60 ? -2.697 12.742 16.125 1 85.94 60 ASN B O 1
ATOM 1434 N N . ILE B 1 61 ? -4.168 14.414 15.672 1 87.19 61 ILE B N 1
ATOM 1435 C CA . ILE B 1 61 ? -3.859 14.445 14.25 1 87.19 61 ILE B CA 1
ATOM 1436 C C . ILE B 1 61 ? -2.391 14.812 14.055 1 87.19 61 ILE B C 1
ATOM 1438 O O . ILE B 1 61 ? -1.742 14.32 13.125 1 87.19 61 ILE B O 1
ATOM 1442 N N . ARG B 1 62 ? -1.91 15.656 14.891 1 85.94 62 ARG B N 1
ATOM 1443 C CA . ARG B 1 62 ? -0.516 16.062 14.781 1 85.94 62 ARG B CA 1
ATOM 1444 C C . ARG B 1 62 ? 0.423 14.875 14.938 1 85.94 62 ARG B C 1
ATOM 1446 O O . ARG B 1 62 ? 1.386 14.734 14.18 1 85.94 62 ARG B O 1
ATOM 1453 N N . GLU B 1 63 ? 0.115 14.031 15.891 1 90.19 63 GLU B N 1
ATOM 1454 C CA . GLU B 1 63 ? 0.932 12.844 16.109 1 90.19 63 GLU B CA 1
ATOM 1455 C C . GLU B 1 63 ? 0.824 11.867 14.945 1 90.19 63 GLU B C 1
ATOM 1457 O O . GLU B 1 63 ? 1.817 11.258 14.547 1 90.19 63 GLU B O 1
ATOM 1462 N N . TYR B 1 64 ? -0.332 11.742 14.461 1 93.81 64 TYR B N 1
ATOM 1463 C CA . TYR B 1 64 ? -0.558 10.875 13.312 1 93.81 64 TYR B CA 1
ATOM 1464 C C . TYR B 1 64 ? 0.261 11.328 12.109 1 93.81 64 TYR B C 1
ATOM 1466 O O . TYR B 1 64 ? 0.925 10.516 11.461 1 93.81 64 TYR B O 1
ATOM 1474 N N . VAL B 1 65 ? 0.207 12.617 11.836 1 91.06 65 VAL B N 1
ATOM 1475 C CA . VAL B 1 65 ? 0.938 13.195 10.711 1 91.06 65 VAL B CA 1
ATOM 1476 C C . VAL B 1 65 ? 2.439 12.992 10.906 1 91.06 65 VAL B C 1
ATOM 1478 O O . VAL B 1 65 ? 3.158 12.648 9.969 1 91.06 65 VAL B O 1
ATOM 1481 N N . LYS B 1 66 ? 2.814 13.141 12.141 1 90.5 66 LYS B N 1
ATOM 1482 C CA . LYS B 1 66 ? 4.227 12.984 12.469 1 90.5 66 LYS B CA 1
ATOM 1483 C C . LYS B 1 66 ? 4.691 11.555 12.211 1 90.5 66 LYS B C 1
ATOM 1485 O O . LYS B 1 66 ? 5.75 11.336 11.617 1 90.5 66 LYS B O 1
ATOM 1490 N N . GLN B 1 67 ? 3.959 10.617 12.648 1 93.62 67 GLN B N 1
ATOM 1491 C CA . GLN B 1 67 ? 4.301 9.211 12.453 1 93.62 67 GLN B CA 1
ATOM 1492 C C . GLN B 1 67 ? 4.32 8.859 10.969 1 93.62 67 GLN B C 1
ATOM 1494 O O . GLN B 1 67 ? 5.227 8.156 10.508 1 93.62 67 GLN B O 1
ATOM 1499 N N . PHE B 1 68 ? 3.324 9.328 10.312 1 94.81 68 PHE B N 1
ATOM 1500 C CA . PHE B 1 68 ? 3.262 9.078 8.875 1 94.81 68 PHE B CA 1
ATOM 1501 C C . PHE B 1 68 ? 4.488 9.641 8.172 1 94.81 68 PHE B C 1
ATOM 1503 O O . PHE B 1 68 ? 5.137 8.953 7.383 1 94.81 68 PHE B O 1
ATOM 1510 N N . ALA B 1 69 ? 4.844 10.859 8.43 1 91.19 69 ALA B N 1
ATOM 1511 C CA . ALA B 1 69 ? 5.98 11.531 7.809 1 91.19 69 ALA B CA 1
ATOM 1512 C C . ALA B 1 69 ? 7.285 10.797 8.109 1 91.19 69 ALA B C 1
ATOM 1514 O O . ALA B 1 69 ? 8.164 10.703 7.246 1 91.19 69 ALA B O 1
ATOM 1515 N N . ARG B 1 70 ? 7.398 10.328 9.266 1 92.75 70 ARG B N 1
ATOM 1516 C CA . ARG B 1 70 ? 8.578 9.547 9.641 1 92.75 70 ARG B CA 1
ATOM 1517 C C . ARG B 1 70 ? 8.695 8.297 8.781 1 92.75 70 ARG B C 1
ATOM 1519 O O . ARG B 1 70 ? 9.789 7.965 8.305 1 92.75 70 ARG B O 1
ATOM 1526 N N . LEU B 1 71 ? 7.605 7.625 8.617 1 94.25 71 LEU B N 1
ATOM 1527 C CA . LEU B 1 71 ? 7.605 6.418 7.801 1 94.25 71 LEU B CA 1
ATOM 1528 C C . LEU B 1 71 ? 7.984 6.738 6.359 1 94.25 71 LEU B C 1
ATOM 1530 O O . LEU B 1 71 ? 8.633 5.934 5.691 1 94.25 71 LEU B O 1
ATOM 1534 N N . MET B 1 72 ? 7.586 7.922 5.875 1 92.38 72 MET B N 1
ATOM 1535 C CA . MET B 1 72 ? 7.906 8.328 4.508 1 92.38 72 MET B CA 1
ATOM 1536 C C . MET B 1 72 ? 9.406 8.539 4.34 1 92.38 72 MET B C 1
ATOM 1538 O O . MET B 1 72 ? 9.93 8.445 3.227 1 92.38 72 MET B O 1
ATOM 1542 N N . LEU B 1 73 ? 10.094 8.797 5.422 1 88.81 73 LEU B N 1
ATOM 1543 C CA . LEU B 1 73 ? 11.547 8.938 5.371 1 88.81 73 LEU B CA 1
ATOM 1544 C C . LEU B 1 73 ? 12.211 7.586 5.141 1 88.81 73 LEU B C 1
ATOM 1546 O O . LEU B 1 73 ? 13.281 7.516 4.527 1 88.81 73 LEU B O 1
ATOM 1550 N N . ASP B 1 74 ? 11.57 6.562 5.574 1 89.56 74 ASP B N 1
ATOM 1551 C CA . ASP B 1 74 ? 12.141 5.223 5.523 1 89.56 74 ASP B CA 1
ATOM 1552 C C . ASP B 1 74 ? 11.758 4.508 4.23 1 89.56 74 ASP B C 1
ATOM 1554 O O . ASP B 1 74 ? 12.406 3.537 3.834 1 89.56 74 ASP B O 1
ATOM 1558 N N . ILE B 1 75 ? 10.719 4.984 3.66 1 90.25 75 ILE B N 1
ATOM 1559 C CA . ILE B 1 75 ? 10.242 4.371 2.426 1 90.25 75 ILE B CA 1
ATOM 1560 C C . ILE B 1 75 ? 10.688 5.211 1.229 1 90.25 75 ILE B C 1
ATOM 1562 O O . ILE B 1 75 ? 10.211 6.332 1.038 1 90.25 75 ILE B O 1
ATOM 1566 N N . ARG B 1 76 ? 11.539 4.688 0.476 1 82.12 76 ARG B N 1
ATOM 1567 C CA . ARG B 1 76 ? 12.219 5.477 -0.55 1 82.12 76 ARG B CA 1
ATOM 1568 C C . ARG B 1 76 ? 11.453 5.43 -1.869 1 82.12 76 ARG B C 1
ATOM 1570 O O . ARG B 1 76 ? 11.523 6.363 -2.668 1 82.12 76 ARG B O 1
ATOM 1577 N N . ASP B 1 77 ? 10.836 4.359 -2.105 1 86.31 77 ASP B N 1
ATOM 1578 C CA . ASP B 1 77 ? 10.211 4.188 -3.412 1 86.31 77 ASP B CA 1
ATOM 1579 C C . ASP B 1 77 ? 8.719 3.881 -3.271 1 86.31 77 ASP B C 1
ATOM 1581 O O . ASP B 1 77 ? 8.32 2.717 -3.211 1 86.31 77 ASP B O 1
ATOM 1585 N N . MET B 1 78 ? 7.875 4.887 -3.201 1 90.56 78 MET B N 1
ATOM 1586 C CA . MET B 1 78 ? 6.418 4.777 -3.178 1 90.56 78 MET B CA 1
ATOM 1587 C C . MET B 1 78 ? 5.773 5.93 -3.939 1 90.56 78 MET B C 1
ATOM 1589 O O . MET B 1 78 ? 6.184 7.082 -3.795 1 90.56 78 MET B O 1
ATOM 1593 N N . LEU B 1 79 ? 4.828 5.555 -4.703 1 88.69 79 LEU B N 1
ATOM 1594 C CA . LEU B 1 79 ? 4.145 6.586 -5.477 1 88.69 79 LEU B CA 1
ATOM 1595 C C . LEU B 1 79 ? 3.32 7.488 -4.566 1 88.69 79 LEU B C 1
ATOM 1597 O O . LEU B 1 79 ? 2.738 7.023 -3.582 1 88.69 79 LEU B O 1
ATOM 1601 N N . GLU B 1 80 ? 3.203 8.727 -4.945 1 85.38 80 GLU B N 1
ATOM 1602 C CA . GLU B 1 80 ? 2.463 9.703 -4.152 1 85.38 80 GLU B CA 1
ATOM 1603 C C . GLU B 1 80 ? 1.011 9.273 -3.965 1 85.38 80 GLU B C 1
ATOM 1605 O O . GLU B 1 80 ? 0.448 9.422 -2.879 1 85.38 80 GLU B O 1
ATOM 1610 N N . LYS B 1 81 ? 0.447 8.719 -5.031 1 86.38 81 LYS B N 1
ATOM 1611 C CA . LYS B 1 81 ? -0.938 8.266 -4.953 1 86.38 81 LYS B CA 1
ATOM 1612 C C . LYS B 1 81 ? -1.106 7.199 -3.871 1 86.38 81 LYS B C 1
ATOM 1614 O O . LYS B 1 81 ? -2.107 7.195 -3.15 1 86.38 81 LYS B O 1
ATOM 1619 N N . ASP B 1 82 ? -0.152 6.375 -3.736 1 91.12 82 ASP B N 1
ATOM 1620 C CA . ASP B 1 82 ? -0.212 5.324 -2.725 1 91.12 82 ASP B CA 1
ATOM 1621 C C . ASP B 1 82 ? 0.029 5.895 -1.327 1 91.12 82 ASP B C 1
ATOM 1623 O O . ASP B 1 82 ? -0.586 5.449 -0.356 1 91.12 82 ASP B O 1
ATOM 1627 N N . LYS B 1 83 ? 0.972 6.828 -1.225 1 91.38 83 LYS B N 1
ATOM 1628 C CA . LYS B 1 83 ? 1.19 7.504 0.052 1 91.38 83 LYS B CA 1
ATOM 1629 C C . LYS B 1 83 ? -0.094 8.156 0.556 1 91.38 83 LYS B C 1
ATOM 1631 O O . LYS B 1 83 ? -0.477 7.973 1.713 1 91.38 83 LYS B O 1
ATOM 1636 N N . VAL B 1 84 ? -0.744 8.852 -0.313 1 89.31 84 VAL B N 1
ATOM 1637 C CA . VAL B 1 84 ? -1.968 9.57 0.031 1 89.31 84 VAL B CA 1
ATOM 1638 C C . VAL B 1 84 ? -3.064 8.57 0.395 1 89.31 84 VAL B C 1
ATOM 1640 O O . VAL B 1 84 ? -3.791 8.766 1.373 1 89.31 84 VAL B O 1
ATOM 1643 N N . PHE B 1 85 ? -3.182 7.539 -0.351 1 90.62 85 PHE B N 1
ATOM 1644 C CA . PHE B 1 85 ? -4.172 6.508 -0.068 1 90.62 85 PHE B CA 1
ATOM 1645 C C . PHE B 1 85 ? -3.986 5.949 1.339 1 90.62 85 PHE B C 1
ATOM 1647 O O . PHE B 1 85 ? -4.941 5.891 2.119 1 90.62 85 PHE B O 1
ATOM 1654 N N . CYS B 1 86 ? -2.76 5.582 1.664 1 93.94 86 CYS B N 1
ATOM 1655 C CA . CYS B 1 86 ? -2.477 5.02 2.98 1 93.94 86 CYS B CA 1
ATOM 1656 C C . CYS B 1 86 ? -2.775 6.031 4.082 1 93.94 86 CYS B C 1
ATOM 1658 O O . CYS B 1 86 ? -3.318 5.672 5.125 1 93.94 86 CYS B O 1
ATOM 1660 N N . PHE B 1 87 ? -2.404 7.27 3.844 1 93.25 87 PHE B N 1
ATOM 1661 C CA . PHE B 1 87 ? -2.646 8.32 4.828 1 93.25 87 PHE B CA 1
ATOM 1662 C C . PHE B 1 87 ? -4.141 8.477 5.094 1 93.25 87 PHE B C 1
ATOM 1664 O O . PHE B 1 87 ? -4.574 8.477 6.246 1 93.25 87 PHE B O 1
ATOM 1671 N N . VAL B 1 88 ? -4.934 8.523 4.043 1 91.81 88 VAL B N 1
ATOM 1672 C CA . VAL B 1 88 ? -6.367 8.789 4.145 1 91.81 88 VAL B CA 1
ATOM 1673 C C . VAL B 1 88 ? -7.07 7.59 4.773 1 91.81 88 VAL B C 1
ATOM 1675 O O . VAL B 1 88 ? -7.973 7.758 5.602 1 91.81 88 VAL B O 1
ATOM 1678 N N . GLU B 1 89 ? -6.633 6.449 4.438 1 92 89 GLU B N 1
ATOM 1679 C CA . GLU B 1 89 ? -7.258 5.238 4.965 1 92 89 GLU B CA 1
ATOM 1680 C C . GLU B 1 89 ? -7.051 5.125 6.473 1 92 89 GLU B C 1
ATOM 1682 O O . GLU B 1 89 ? -7.863 4.52 7.172 1 92 89 GLU B O 1
ATOM 1687 N N . GLY B 1 90 ? -5.992 5.715 6.965 1 94.69 90 GLY B N 1
ATOM 1688 C CA . GLY B 1 90 ? -5.703 5.652 8.391 1 94.69 90 GLY B CA 1
ATOM 1689 C C . GLY B 1 90 ? -6.434 6.711 9.188 1 94.69 90 GLY B C 1
ATOM 1690 O O . GLY B 1 90 ? -6.461 6.652 10.422 1 94.69 90 GLY B O 1
ATOM 1691 N N . LEU B 1 91 ? -7.043 7.652 8.539 1 92.5 91 LEU B N 1
ATOM 1692 C CA . LEU B 1 91 ? -7.719 8.758 9.219 1 92.5 91 LEU B CA 1
ATOM 1693 C C . LEU B 1 91 ? -8.992 8.273 9.898 1 92.5 91 LEU B C 1
ATOM 1695 O O . LEU B 1 91 ? -9.672 7.379 9.391 1 92.5 91 LEU B O 1
ATOM 1699 N N . LYS B 1 92 ? -9.297 8.938 10.938 1 91.88 92 LYS B N 1
ATOM 1700 C CA . LYS B 1 92 ? -10.602 8.734 11.562 1 91.88 92 LYS B CA 1
ATOM 1701 C C . LYS B 1 92 ? -11.727 9.148 10.625 1 91.88 92 LYS B C 1
ATOM 1703 O O . LYS B 1 92 ? -11.547 10.031 9.781 1 91.88 92 LYS B O 1
ATOM 1708 N N . PRO B 1 93 ? -12.883 8.555 10.867 1 89.5 93 PRO B N 1
ATOM 1709 C CA . PRO B 1 93 ? -14.008 8.844 9.969 1 89.5 93 PRO B CA 1
ATOM 1710 C C . PRO B 1 93 ? -14.344 10.328 9.898 1 89.5 93 PRO B C 1
ATOM 1712 O O . PRO B 1 93 ? -14.609 10.852 8.812 1 89.5 93 PRO B O 1
ATOM 1715 N N . TRP B 1 94 ? -14.344 11.023 11.031 1 85.38 94 TRP B N 1
ATOM 1716 C CA . TRP B 1 94 ? -14.695 12.438 11.031 1 85.38 94 TRP B CA 1
ATOM 1717 C C . TRP B 1 94 ? -13.695 13.242 10.211 1 85.38 94 TRP B C 1
ATOM 1719 O O . TRP B 1 94 ? -14.07 14.211 9.547 1 85.38 94 TRP B O 1
ATOM 1729 N N . ALA B 1 95 ? -12.406 12.898 10.289 1 85.44 95 ALA B N 1
ATOM 1730 C CA . ALA B 1 95 ? -11.367 13.594 9.547 1 85.44 95 ALA B CA 1
ATOM 1731 C C . ALA B 1 95 ? -11.492 13.336 8.047 1 85.44 95 ALA B C 1
ATOM 1733 O O . ALA B 1 95 ? -11.289 14.242 7.234 1 85.44 95 ALA B O 1
ATOM 1734 N N . LYS B 1 96 ? -11.867 12.164 7.684 1 85.44 96 LYS B N 1
ATOM 1735 C CA . LYS B 1 96 ? -12.094 11.828 6.281 1 85.44 96 LYS B CA 1
ATOM 1736 C C . LYS B 1 96 ? -13.25 12.648 5.699 1 85.44 96 LYS B C 1
ATOM 1738 O O . LYS B 1 96 ? -13.148 13.164 4.586 1 85.44 96 LYS B O 1
ATOM 1743 N N . THR B 1 97 ? -14.297 12.625 6.469 1 84.25 97 THR B N 1
ATOM 1744 C CA . THR B 1 97 ? -15.477 13.375 6.043 1 84.25 97 THR B CA 1
ATOM 1745 C C . THR B 1 97 ? -15.125 14.836 5.785 1 84.25 97 THR B C 1
ATOM 1747 O O . THR B 1 97 ? -15.578 15.43 4.805 1 84.25 97 THR B O 1
ATOM 1750 N N . LYS B 1 98 ? -14.336 15.398 6.645 1 80.44 98 LYS B N 1
ATOM 1751 C CA . LYS B 1 98 ? -13.93 16.797 6.5 1 80.44 98 LYS B CA 1
ATOM 1752 C C . LYS B 1 98 ? -13.078 16.984 5.246 1 80.44 98 LYS B C 1
ATOM 1754 O O . LYS B 1 98 ? -13.141 18.047 4.613 1 80.44 98 LYS B O 1
ATOM 1759 N N . LEU B 1 99 ? -12.32 15.977 5.035 1 80.06 99 LEU B N 1
ATOM 1760 C CA . LEU B 1 99 ? -11.484 16.031 3.838 1 80.06 99 LEU B CA 1
ATOM 1761 C C . LEU B 1 99 ? -12.344 16.062 2.578 1 80.06 99 LEU B C 1
ATOM 1763 O O . LEU B 1 99 ? -12.047 16.781 1.632 1 80.06 99 LEU B O 1
ATOM 1767 N N . TYR B 1 100 ? -13.375 15.289 2.521 1 75.38 100 TYR B N 1
ATOM 1768 C CA . TYR B 1 100 ? -14.211 15.156 1.332 1 75.38 100 TYR B CA 1
ATOM 1769 C C . TYR B 1 100 ? -15.258 16.266 1.28 1 75.38 100 TYR B C 1
ATOM 1771 O O . TYR B 1 100 ? -15.734 16.625 0.201 1 75.38 100 TYR B O 1
ATOM 1779 N N . GLU B 1 101 ? -15.82 16.672 2.389 1 71.25 101 GLU B N 1
ATOM 1780 C CA . GLU B 1 101 ? -16.812 17.734 2.428 1 71.25 101 GLU B CA 1
ATOM 1781 C C . GLU B 1 101 ? -16.25 19.062 1.921 1 71.25 101 GLU B C 1
ATOM 1783 O O . GLU B 1 101 ? -16.938 19.828 1.255 1 71.25 101 GLU B O 1
ATOM 1788 N N . GLN B 1 102 ? -15.094 19.359 2.389 1 60.88 102 GLN B N 1
ATOM 1789 C CA . GLN B 1 102 ? -14.578 20.656 1.999 1 60.88 102 GLN B CA 1
ATOM 1790 C C . GLN B 1 102 ? -14.211 20.688 0.518 1 60.88 102 GLN B C 1
ATOM 1792 O O . GLN B 1 102 ? -13.852 21.734 -0.018 1 60.88 102 GLN B O 1
ATOM 1797 N N . ARG B 1 103 ? -14.148 19.562 -0.078 1 55.62 103 ARG B N 1
ATOM 1798 C CA . ARG B 1 103 ? -13.977 19.609 -1.527 1 55.62 103 ARG B CA 1
ATOM 1799 C C . ARG B 1 103 ? -15.188 20.25 -2.197 1 55.62 103 ARG B C 1
ATOM 1801 O O . ARG B 1 103 ? -15.094 20.719 -3.336 1 55.62 103 ARG B O 1
ATOM 1808 N N . VAL B 1 104 ? -16.422 20.172 -1.599 1 45.75 104 VAL B N 1
ATOM 1809 C CA . VAL B 1 104 ? -17.578 20.812 -2.207 1 45.75 104 VAL B CA 1
ATOM 1810 C C . VAL B 1 104 ? -17.641 22.281 -1.794 1 45.75 104 VAL B C 1
ATOM 1812 O O . VAL B 1 104 ? -17.391 22.609 -0.63 1 45.75 104 VAL B O 1
#

Nearest PDB structures (foldseek):
  7lga-assembly2_D  TM=9.404E-01  e=3.671E-02  Homo sapiens
  7lga-assembly1_B  TM=9.307E-01  e=6.080E-02  Homo sapiens
  7lga-assembly2_D  TM=9.407E-01  e=3.606E-02  Homo sapiens
  7lga-assembly1_B  TM=9.310E-01  e=8.105E-02  Homo sapiens
  8thp-assembly1_A  TM=4.358E-01  e=9.232E+00  Flavobacterium johnsoniae UW101

InterPro domains:
  IPR005162 Retrotransposon-derived protein PEG10, N-terminal capsid-like domain [PF03732] (2-93)

Organism: Cucumis melo var. makuwa (NCBI:txid1194695)